Protein AF-A0A663M387-F1 (afdb_monomer)

Secondary structure (DSSP, 8-state):
-----PPPP---------------------------------------S-S-HHHHH-HHHHTT--HHHHHHHHHHHHTTTTTGGGS-S----SS-HHHHHHHHHHHHHHTT-----HHHHHHHHHHHHHHHHHHHHHHHHHHHHHH---TT-TT------HHHHHHHHHHHHHHHHHHHHHHHHHHHHHHHHHHHHHHHHHHHHHH--

Organism: Athene cunicularia (NCBI:txid194338)

Mean predicted aligned error: 20.26 Å

pLDDT: mean 74.88, std 24.18, range [28.59, 98.69]

InterPro domains:
  IPR007900 Transcription initiation factor TFIID component TAF4, C-terminal [PF05236] (56-193)
  IPR007900 Transcription initiation factor TFIID component TAF4, C-terminal [cd08045] (91-190)
  IPR009072 Histone-fold [G3DSA:1.10.20.10] (94-140)
  IPR009072 Histone-fold [SSF47113] (94-142)
  IPR045144 Transcription initiation factor TFIID component TAF4 [PTHR15138] (2-193)

Structure (mmCIF, N/CA/C/O backbone):
data_AF-A0A663M387-F1
#
_entry.id   AF-A0A663M387-F1
#
loop_
_atom_site.group_PDB
_atom_site.id
_atom_site.type_symbol
_atom_site.label_atom_id
_atom_site.label_alt_id
_atom_site.label_comp_id
_atom_site.label_asym_id
_atom_site.label_entity_id
_atom_site.label_seq_id
_atom_site.pdbx_PDB_ins_code
_atom_site.Cartn_x
_atom_site.Cartn_y
_atom_site.Cartn_z
_atom_site.occupancy
_atom_site.B_iso_or_equiv
_atom_site.auth_seq_id
_atom_site.auth_comp_id
_atom_site.auth_asym_id
_atom_site.auth_atom_id
_atom_site.pdbx_PDB_model_num
ATOM 1 N N . MET A 1 1 ? 19.744 -17.661 -41.061 1.00 42.41 1 MET A N 1
ATOM 2 C CA . MET A 1 1 ? 18.354 -18.179 -41.087 1.00 42.41 1 MET A CA 1
ATOM 3 C C . MET A 1 1 ? 18.436 -19.699 -41.156 1.00 42.41 1 MET A C 1
ATOM 5 O O . MET A 1 1 ? 19.283 -20.123 -41.936 1.00 42.41 1 MET A O 1
ATOM 9 N N . PRO A 1 2 ? 17.600 -20.528 -40.498 1.00 53.22 2 PRO A N 1
ATOM 10 C CA . PRO A 1 2 ? 16.625 -20.365 -39.394 1.00 53.22 2 PRO A CA 1
ATOM 11 C C . PRO A 1 2 ? 17.040 -21.290 -38.191 1.00 53.22 2 PRO A C 1
ATOM 13 O O . PRO A 1 2 ? 18.160 -21.779 -38.206 1.00 53.22 2 PRO A O 1
ATOM 16 N N . VAL A 1 3 ? 16.344 -21.523 -37.066 1.00 39.47 3 VAL A N 1
ATOM 17 C CA . VAL A 1 3 ? 14.963 -21.987 -36.824 1.00 39.47 3 VAL A CA 1
ATOM 18 C C . VAL A 1 3 ? 14.538 -21.603 -35.397 1.00 39.47 3 VAL A C 1
ATOM 20 O O . VAL A 1 3 ? 15.228 -21.911 -34.430 1.00 39.47 3 VAL A O 1
ATOM 23 N N . VAL A 1 4 ? 13.377 -20.956 -35.279 1.00 47.53 4 VAL A N 1
ATOM 24 C CA . VAL A 1 4 ? 12.631 -20.766 -34.027 1.00 47.53 4 VAL A CA 1
ATOM 25 C C . VAL A 1 4 ? 11.691 -21.958 -33.885 1.00 47.53 4 VAL A C 1
ATOM 27 O O . VAL A 1 4 ? 10.847 -22.171 -34.753 1.00 47.53 4 VAL A O 1
ATOM 30 N N . ILE A 1 5 ? 11.838 -22.740 -32.816 1.00 54.88 5 ILE A N 1
ATOM 31 C CA . ILE A 1 5 ? 10.903 -23.819 -32.489 1.00 54.88 5 ILE A CA 1
ATOM 32 C C . ILE A 1 5 ? 9.829 -23.240 -31.573 1.00 54.88 5 ILE A C 1
ATOM 34 O O . ILE A 1 5 ? 10.063 -22.948 -30.404 1.00 54.88 5 ILE A O 1
ATOM 38 N N . THR A 1 6 ? 8.644 -23.056 -32.140 1.00 45.03 6 THR A N 1
ATOM 39 C CA . THR A 1 6 ? 7.404 -22.776 -31.419 1.00 45.03 6 THR A CA 1
ATOM 40 C C . THR A 1 6 ? 6.903 -24.092 -30.821 1.00 45.03 6 THR A C 1
ATOM 42 O O . THR A 1 6 ? 6.674 -25.042 -31.565 1.00 45.03 6 THR A O 1
ATOM 45 N N . GLN A 1 7 ? 6.724 -24.175 -29.500 1.00 38.69 7 GLN A N 1
ATOM 46 C CA . GLN A 1 7 ? 5.959 -25.270 -28.896 1.00 38.69 7 GLN A CA 1
ATOM 47 C C . GLN A 1 7 ? 4.511 -24.837 -28.667 1.00 38.69 7 GLN A C 1
ATOM 49 O O . GLN A 1 7 ? 4.225 -23.774 -28.118 1.00 38.69 7 GLN A O 1
ATOM 54 N N . THR A 1 8 ? 3.606 -25.682 -29.153 1.00 37.62 8 THR A N 1
ATOM 55 C CA . THR A 1 8 ? 2.154 -25.519 -29.166 1.00 37.62 8 THR A CA 1
ATOM 56 C C . THR A 1 8 ? 1.530 -26.160 -27.927 1.00 37.62 8 THR A C 1
ATOM 58 O O . THR A 1 8 ? 1.825 -27.300 -27.577 1.00 37.62 8 THR A O 1
ATOM 61 N N . ILE A 1 9 ? 0.624 -25.415 -27.297 1.00 39.41 9 ILE A N 1
ATOM 62 C CA . ILE A 1 9 ? -0.251 -25.824 -26.194 1.00 39.41 9 ILE A CA 1
ATOM 63 C C . ILE A 1 9 ? -1.225 -26.913 -26.674 1.00 39.41 9 ILE A C 1
ATOM 65 O O . ILE A 1 9 ? -1.891 -26.742 -27.695 1.00 39.41 9 ILE A O 1
ATOM 69 N N . ARG A 1 10 ? -1.369 -28.003 -25.909 1.00 38.56 10 ARG A N 1
ATOM 70 C CA . ARG A 1 10 ? -2.414 -29.024 -26.101 1.00 38.56 10 ARG A CA 1
ATOM 71 C C . ARG A 1 10 ? -3.373 -29.031 -24.904 1.00 38.56 10 ARG A C 1
ATOM 73 O O . ARG A 1 10 ? -2.907 -29.250 -23.790 1.00 38.56 10 ARG A O 1
ATOM 80 N N . PRO A 1 11 ? -4.696 -28.887 -25.110 1.00 37.56 11 PRO A N 1
ATOM 81 C CA . PRO A 1 11 ? -5.695 -29.218 -24.107 1.00 37.56 11 PRO A CA 1
ATOM 82 C C . PRO A 1 11 ? -6.337 -30.586 -24.405 1.00 37.56 11 PRO A C 1
ATOM 84 O O . PRO A 1 11 ? -6.731 -30.887 -25.530 1.00 37.56 11 PRO A O 1
ATOM 87 N N . GLN A 1 12 ? -6.467 -31.412 -23.374 1.00 32.78 12 GLN A N 1
ATOM 88 C CA . GLN A 1 12 ? -7.441 -32.503 -23.246 1.00 32.78 12 GLN A CA 1
ATOM 89 C C . GLN A 1 12 ? -7.860 -32.482 -21.770 1.00 32.78 12 GLN A C 1
ATOM 91 O O . GLN A 1 12 ? -7.019 -32.242 -20.915 1.00 32.78 12 GLN A O 1
ATOM 96 N N . GLY A 1 13 ? -9.101 -32.662 -21.347 1.00 33.22 13 GLY A N 1
ATOM 97 C CA . GLY A 1 13 ? -10.292 -33.217 -21.969 1.00 33.22 13 GLY A CA 1
ATOM 98 C C . GLY A 1 13 ? -11.099 -33.810 -20.809 1.00 33.22 13 GLY A C 1
ATOM 99 O O . GLY A 1 13 ? -10.596 -34.637 -20.060 1.00 33.22 13 GLY A O 1
ATOM 100 N N . THR A 1 14 ? -12.306 -33.296 -20.620 1.00 34.38 14 THR A N 1
ATOM 101 C CA . THR A 1 14 ? -13.312 -33.599 -19.588 1.00 34.38 14 THR A CA 1
ATOM 102 C C . THR A 1 14 ? -13.844 -35.036 -19.619 1.00 34.38 14 THR A C 1
ATOM 104 O O . THR A 1 14 ? -14.132 -35.487 -20.717 1.00 34.38 14 THR A O 1
ATOM 107 N N . VAL A 1 15 ? -14.083 -35.658 -18.448 1.00 34.94 15 VAL A N 1
ATOM 108 C CA . VAL A 1 15 ? -15.218 -36.522 -17.979 1.00 34.94 15 VAL A CA 1
ATOM 109 C C . VAL A 1 15 ? -14.834 -36.915 -16.528 1.00 34.94 15 VAL A C 1
ATOM 111 O O . VAL A 1 15 ? -13.694 -37.290 -16.315 1.00 34.94 15 VAL A O 1
ATOM 114 N N . GLY A 1 16 ? -15.607 -36.882 -15.440 1.00 31.66 16 GLY A N 1
ATOM 115 C CA . GLY A 1 16 ? -17.023 -36.686 -15.147 1.00 31.66 16 GLY A CA 1
ATOM 116 C C . GLY A 1 16 ? -17.373 -37.541 -13.909 1.00 31.66 16 GLY A C 1
ATOM 117 O O . GLY A 1 16 ? -17.028 -38.717 -13.896 1.00 31.66 16 GLY A O 1
ATOM 118 N N . LYS A 1 17 ? -18.035 -36.953 -12.896 1.00 33.88 17 LYS A N 1
ATOM 119 C CA . LYS A 1 17 ? -19.123 -37.499 -12.036 1.00 33.88 17 LYS A CA 1
ATOM 120 C C . LYS A 1 17 ? -19.111 -36.914 -10.615 1.00 33.88 17 LYS A C 1
ATOM 122 O O . LYS A 1 17 ? -18.195 -37.134 -9.834 1.00 33.88 17 LYS A O 1
ATOM 127 N N . ALA A 1 18 ? -20.203 -36.219 -10.302 1.00 32.25 18 ALA A N 1
ATOM 128 C CA . ALA A 1 18 ? -20.657 -35.892 -8.954 1.00 32.25 18 ALA A CA 1
ATOM 129 C C . ALA A 1 18 ? -21.277 -37.123 -8.262 1.00 32.25 18 ALA A C 1
ATOM 131 O O . ALA A 1 18 ? -21.669 -38.080 -8.940 1.00 32.25 18 ALA A O 1
ATOM 132 N N . PRO A 1 19 ? -21.491 -37.038 -6.939 1.00 34.91 19 PRO A N 1
ATOM 133 C CA . PRO A 1 19 ? -22.840 -37.282 -6.443 1.00 34.91 19 PRO A CA 1
ATOM 134 C C . PRO A 1 19 ? -23.342 -36.195 -5.480 1.00 34.91 19 PRO A C 1
ATOM 136 O O . PRO A 1 19 ? -22.636 -35.697 -4.609 1.00 34.91 19 PRO A O 1
ATOM 139 N N . THR A 1 20 ? -24.620 -35.874 -5.662 1.00 30.42 20 THR A N 1
ATOM 140 C CA . THR A 1 20 ? -25.505 -35.109 -4.780 1.00 30.42 20 THR A CA 1
ATOM 141 C C . THR A 1 20 ? -26.137 -36.050 -3.756 1.00 30.42 20 THR A C 1
ATOM 143 O O . THR A 1 20 ? -26.698 -37.059 -4.174 1.00 30.42 20 THR A O 1
ATOM 146 N N . ILE A 1 21 ? -26.164 -35.686 -2.467 1.00 36.72 21 ILE A N 1
ATOM 147 C CA . ILE A 1 21 ? -27.218 -36.113 -1.525 1.00 36.72 21 ILE A CA 1
ATOM 148 C C . ILE A 1 21 ? -27.636 -34.916 -0.656 1.00 36.72 21 ILE A C 1
ATOM 150 O O . ILE A 1 21 ? -26.812 -34.127 -0.201 1.00 36.72 21 ILE A O 1
ATOM 154 N N . GLN A 1 22 ? -28.954 -34.776 -0.515 1.00 33.03 22 GLN A N 1
ATOM 155 C CA . GLN A 1 22 ? -29.708 -33.693 0.109 1.00 33.03 22 GLN A CA 1
ATOM 156 C C . GLN A 1 22 ? -29.829 -33.807 1.642 1.00 33.03 22 GLN A C 1
ATOM 158 O O . GLN A 1 22 ? -29.941 -34.896 2.187 1.00 33.03 22 GLN A O 1
ATOM 163 N N . ALA A 1 23 ? -29.917 -32.624 2.264 1.00 28.59 23 ALA A N 1
ATOM 164 C CA . ALA A 1 23 ? -30.838 -32.180 3.322 1.00 28.59 23 ALA A CA 1
ATOM 165 C C . ALA A 1 23 ? -31.109 -33.041 4.577 1.00 28.59 23 ALA A C 1
ATOM 167 O O . ALA A 1 23 ? -31.793 -34.052 4.497 1.00 28.59 23 ALA A O 1
ATOM 168 N N . SER A 1 24 ? -30.853 -32.449 5.757 1.00 31.20 24 SER A N 1
ATOM 169 C CA . SER A 1 24 ? -31.910 -32.189 6.760 1.00 31.20 24 SER A CA 1
ATOM 170 C C . SER A 1 24 ? -31.440 -31.338 7.960 1.00 31.20 24 SER A C 1
ATOM 172 O O . SER A 1 24 ? -30.545 -31.742 8.689 1.00 31.20 24 SER A O 1
ATOM 174 N N . LYS A 1 25 ? -32.137 -30.209 8.173 1.00 33.25 25 LYS A N 1
ATOM 175 C CA . LYS A 1 25 ? -32.661 -29.663 9.449 1.00 33.25 25 LYS A CA 1
ATOM 176 C C . LYS A 1 25 ? -31.715 -29.427 10.655 1.00 33.25 25 LYS A C 1
ATOM 178 O O . LYS A 1 25 ? -31.396 -30.341 11.401 1.00 33.25 25 LYS A O 1
ATOM 183 N N . SER A 1 26 ? -31.465 -28.145 10.948 1.00 31.70 26 SER A N 1
ATOM 184 C CA . SER A 1 26 ? -31.360 -27.565 12.313 1.00 31.70 26 SER A CA 1
ATOM 185 C C . SER A 1 26 ? -32.694 -27.766 13.083 1.00 31.70 26 SER A C 1
ATOM 187 O O . SER A 1 26 ? -33.690 -27.999 12.388 1.00 31.70 26 SER A O 1
ATOM 189 N N . PRO A 1 27 ? -32.824 -27.618 14.432 1.00 39.75 27 PRO A N 1
ATOM 190 C CA . PRO A 1 27 ? -32.103 -26.676 15.311 1.00 39.75 27 PRO A CA 1
ATOM 191 C C . PRO A 1 27 ? -31.836 -27.158 16.765 1.00 39.75 27 PRO A C 1
ATOM 193 O O . PRO A 1 27 ? -32.253 -28.235 17.171 1.00 39.75 27 PRO A O 1
ATOM 196 N N . GLY A 1 28 ? -31.251 -26.277 17.585 1.00 29.53 28 GLY A N 1
ATOM 197 C CA . GLY A 1 28 ? -31.638 -26.172 18.999 1.00 29.53 28 GLY A CA 1
ATOM 198 C C . GLY A 1 28 ? -30.520 -26.424 20.002 1.00 29.53 28 GLY A C 1
ATOM 199 O O . GLY A 1 28 ? -30.013 -27.533 20.121 1.00 29.53 28 GLY A O 1
ATOM 200 N N . GLY A 1 29 ? -30.155 -25.370 20.732 1.00 30.78 29 GLY A N 1
ATOM 201 C CA . GLY A 1 29 ? -29.210 -25.429 21.837 1.00 30.78 29 GLY A CA 1
ATOM 202 C C . GLY A 1 29 ? -29.745 -26.241 23.013 1.00 30.78 29 GLY A C 1
ATOM 203 O O . GLY A 1 29 ? -30.918 -26.152 23.371 1.00 30.78 29 GLY A O 1
ATOM 204 N N .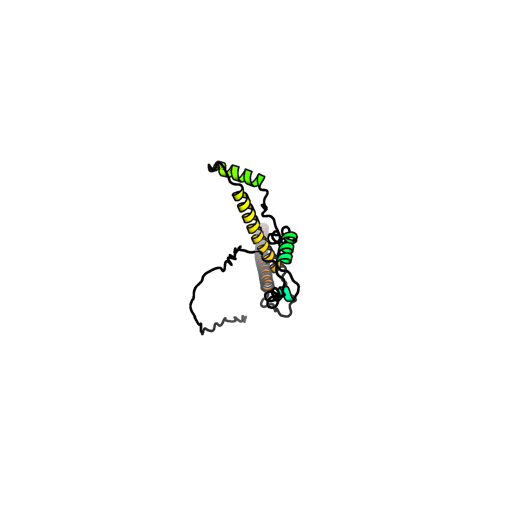 PHE A 1 30 ? -28.852 -26.991 23.646 1.00 29.95 30 PHE A N 1
ATOM 205 C CA . PHE A 1 30 ? -29.106 -27.587 24.947 1.00 29.95 30 PHE A CA 1
ATOM 206 C C . PHE A 1 30 ? -28.699 -26.584 26.025 1.00 29.95 30 PHE A C 1
ATOM 208 O O . PHE A 1 30 ? -27.552 -26.533 26.458 1.00 29.95 30 PHE A O 1
ATOM 215 N N . GLY A 1 31 ? -29.658 -25.755 26.437 1.00 32.16 31 GLY A N 1
ATOM 216 C CA . GLY A 1 31 ? -29.622 -25.168 27.768 1.00 32.16 31 GLY A CA 1
ATOM 217 C C . GLY A 1 31 ? -29.919 -26.276 28.772 1.00 32.16 31 GLY A C 1
ATOM 218 O O . GLY A 1 31 ? -31.021 -26.819 28.778 1.00 32.16 31 GLY A O 1
ATOM 219 N N . VAL A 1 32 ? -28.947 -26.632 29.608 1.00 29.95 32 VAL A N 1
ATOM 220 C CA . VAL A 1 32 ? -29.211 -27.473 30.777 1.00 29.95 32 VAL A CA 1
ATOM 221 C C . VAL A 1 32 ? -29.812 -26.564 31.847 1.00 29.95 32 VAL A C 1
ATOM 223 O O . VAL A 1 32 ? -29.107 -25.851 32.556 1.00 29.95 32 VAL A O 1
ATOM 226 N N . GLN A 1 33 ? -31.143 -26.550 31.923 1.00 32.94 33 GLN A N 1
ATOM 227 C CA . GLN A 1 33 ? -31.855 -26.089 33.108 1.00 32.94 33 GLN A CA 1
ATOM 228 C C . GLN A 1 33 ? -31.638 -27.120 34.217 1.00 32.94 33 GLN A C 1
ATOM 230 O O . GLN A 1 33 ? -32.188 -28.217 34.160 1.00 32.94 33 GLN A O 1
ATOM 235 N N . VAL A 1 34 ? -30.871 -26.764 35.246 1.00 29.95 34 VAL A N 1
ATOM 236 C CA . VAL A 1 34 ? -30.899 -27.497 36.515 1.00 29.95 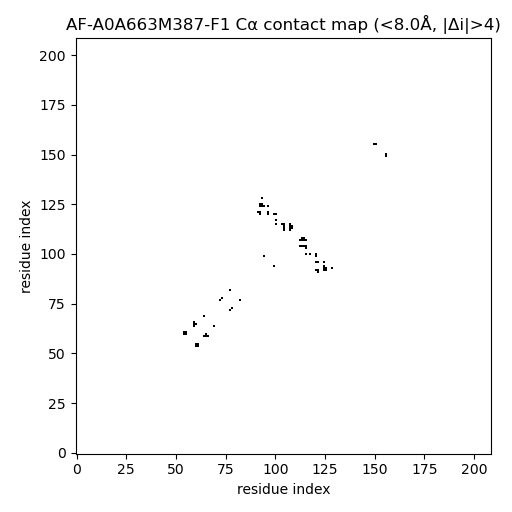34 VAL A CA 1
ATOM 237 C C . VAL A 1 34 ? -31.992 -26.866 37.367 1.00 29.95 34 VAL A C 1
ATOM 239 O O . VAL A 1 34 ? -31.828 -25.783 37.925 1.00 29.95 34 VAL A O 1
ATOM 242 N N . SER A 1 35 ? -33.141 -27.533 37.423 1.00 36.28 35 SER A N 1
ATOM 243 C CA . SER A 1 35 ? -34.176 -27.273 38.414 1.00 36.28 35 SER A CA 1
ATOM 244 C C . SER A 1 35 ? -34.272 -28.490 39.320 1.00 36.28 35 SER A C 1
ATOM 246 O O . SER A 1 35 ? -34.682 -29.557 38.877 1.00 36.28 35 SER A O 1
ATOM 248 N N . ALA A 1 36 ? -33.885 -28.327 40.583 1.00 29.70 36 ALA A N 1
ATOM 249 C CA . ALA A 1 36 ? -34.307 -29.200 41.669 1.00 29.70 36 ALA A CA 1
ATOM 250 C C . ALA A 1 36 ? -34.171 -28.442 42.993 1.00 29.70 36 ALA A C 1
ATOM 252 O O . ALA A 1 36 ? -33.169 -28.515 43.695 1.00 29.70 36 ALA A O 1
ATOM 253 N N . ASN A 1 37 ? -35.214 -27.683 43.322 1.00 38.03 37 ASN A N 1
ATOM 254 C CA . ASN A 1 37 ? -35.524 -27.340 44.698 1.00 38.03 37 ASN A CA 1
ATOM 255 C C . ASN A 1 37 ? -36.531 -28.387 45.193 1.00 38.03 37 ASN A C 1
ATOM 257 O O . ASN A 1 37 ? -37.685 -28.359 44.771 1.00 38.03 37 ASN A O 1
ATOM 261 N N . GLN A 1 38 ? -36.124 -29.285 46.090 1.00 38.16 38 GLN A N 1
ATOM 262 C CA . GLN A 1 38 ? -37.059 -29.936 47.008 1.00 38.16 38 GLN A CA 1
ATOM 263 C C . GLN A 1 38 ? -36.478 -29.952 48.416 1.00 38.16 38 GLN A C 1
ATOM 265 O O . GLN A 1 38 ? -35.635 -30.756 48.793 1.00 38.16 38 GLN A O 1
ATOM 270 N N . LYS A 1 39 ? -36.999 -29.017 49.202 1.00 41.56 39 LYS A N 1
ATOM 271 C CA . LYS A 1 39 ? -37.007 -29.034 50.653 1.00 41.56 39 LYS A CA 1
ATOM 272 C C . LYS A 1 39 ? -38.289 -29.745 51.084 1.00 41.56 39 LYS A C 1
ATOM 274 O O . LYS A 1 39 ? -39.365 -29.234 50.784 1.00 41.56 39 LYS A O 1
ATOM 279 N N . ASN A 1 40 ? -38.193 -30.855 51.818 1.00 34.81 40 ASN A N 1
ATOM 280 C CA . ASN A 1 40 ? -39.130 -31.156 52.906 1.00 34.81 40 ASN A CA 1
ATOM 281 C C . ASN A 1 40 ? -38.689 -32.341 53.783 1.00 34.81 40 ASN A C 1
ATOM 283 O O . ASN A 1 40 ? -38.662 -33.460 53.296 1.00 34.81 40 ASN A O 1
ATOM 287 N N . LYS A 1 41 ? -38.504 -32.018 55.080 1.00 38.75 41 LYS A N 1
ATOM 288 C CA . LYS A 1 41 ? -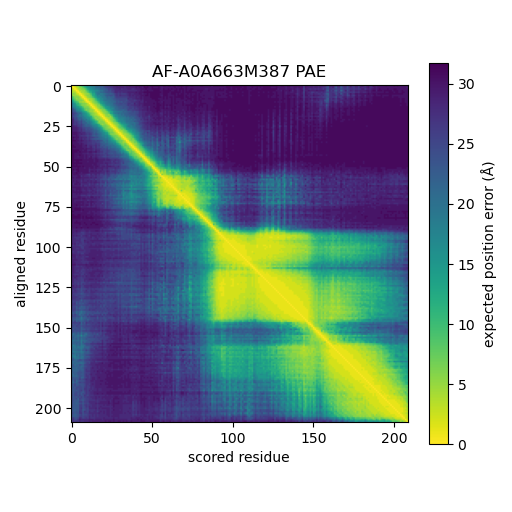38.863 -32.752 56.323 1.00 38.75 41 LYS A CA 1
ATOM 289 C C . LYS A 1 41 ? -38.282 -34.170 56.511 1.00 38.75 41 LYS A C 1
ATOM 291 O O . LYS A 1 41 ? -38.118 -34.908 55.567 1.00 38.75 41 LYS A O 1
ATOM 296 N N . LEU A 1 42 ? -37.973 -34.662 57.706 1.00 34.75 42 LEU A N 1
ATOM 297 C CA . LEU A 1 42 ? -38.323 -34.340 59.090 1.00 34.75 42 LEU A CA 1
ATOM 298 C C . LEU A 1 42 ? -37.222 -34.981 59.967 1.00 34.75 42 LEU A C 1
ATOM 300 O O . LEU A 1 42 ? -36.606 -35.956 59.549 1.00 34.75 42 LEU A O 1
ATOM 304 N N . ASN A 1 43 ? -36.996 -34.460 61.171 1.00 41.91 43 ASN A N 1
ATOM 305 C CA . ASN A 1 43 ? -36.179 -35.118 62.192 1.00 41.91 43 ASN A CA 1
ATOM 306 C C . ASN A 1 43 ? -36.793 -36.463 62.623 1.00 41.91 43 ASN A C 1
ATOM 308 O O . ASN A 1 43 ? -37.985 -36.492 62.924 1.00 41.91 43 ASN A O 1
ATOM 312 N N . ASP A 1 44 ? -35.963 -37.497 62.775 1.00 38.16 44 ASP A N 1
ATOM 313 C CA . ASP A 1 44 ? -36.191 -38.600 63.718 1.00 38.16 44 ASP A CA 1
ATOM 314 C C . ASP A 1 44 ? -34.825 -39.074 64.273 1.00 38.16 44 ASP A C 1
ATOM 316 O O . ASP A 1 44 ? -33.874 -39.197 63.490 1.00 38.16 44 ASP A O 1
ATOM 320 N N . PRO A 1 45 ? -34.653 -39.270 65.596 1.00 52.22 45 PRO A N 1
ATOM 321 C CA . PRO A 1 45 ? -33.396 -39.694 66.188 1.00 52.22 45 PRO A CA 1
ATOM 322 C C . PRO A 1 45 ? -33.405 -41.217 66.364 1.00 52.22 45 PRO A C 1
ATOM 324 O O . PRO A 1 45 ? -34.068 -41.752 67.246 1.00 52.22 45 PRO A O 1
ATOM 327 N N . GLY A 1 46 ? -32.642 -41.936 65.550 1.00 38.75 46 GLY A N 1
ATOM 328 C CA . GLY A 1 46 ? -32.537 -43.388 65.682 1.00 38.75 46 GLY A CA 1
ATOM 329 C C . GLY A 1 46 ? -31.485 -43.950 64.745 1.00 38.75 46 GLY A C 1
ATOM 330 O O . GLY A 1 46 ? -31.572 -43.767 63.538 1.00 38.75 46 GLY A O 1
ATOM 331 N N . GLY A 1 47 ? -30.453 -44.567 65.317 1.00 48.66 47 GLY A N 1
ATOM 332 C CA . GLY A 1 47 ? -29.273 -45.039 64.603 1.00 48.66 47 GLY A CA 1
ATOM 333 C C . GLY A 1 47 ? -29.520 -46.236 63.685 1.00 48.66 47 GLY A C 1
ATOM 334 O O . GLY A 1 47 ? -30.442 -47.021 63.890 1.00 48.66 47 GLY A O 1
ATOM 335 N N . GLY A 1 48 ? -28.613 -46.396 62.719 1.00 40.50 48 GLY A N 1
ATOM 336 C CA . GLY A 1 48 ? -28.468 -47.618 61.930 1.00 40.50 48 GLY A CA 1
ATOM 337 C C . GLY A 1 48 ? -28.185 -47.367 60.450 1.00 40.50 48 GLY A C 1
ATOM 338 O O . GLY A 1 48 ? -29.108 -47.276 59.661 1.00 40.50 48 GLY A O 1
ATOM 339 N N . SER A 1 49 ? -26.902 -47.265 60.093 1.00 54.62 49 SER A N 1
ATOM 340 C CA . SER A 1 49 ? -26.251 -47.963 58.964 1.00 54.62 49 SER A CA 1
ATOM 341 C C . SER A 1 49 ? -26.902 -48.039 57.561 1.00 54.62 49 SER A C 1
ATOM 343 O O . SER A 1 49 ? -26.576 -48.961 56.822 1.00 54.62 49 SER A O 1
ATOM 345 N N . PHE A 1 50 ? -27.770 -47.114 57.146 1.00 47.56 50 PHE A N 1
ATOM 346 C CA . PHE A 1 50 ? -28.355 -47.131 55.787 1.00 47.56 50 PHE A CA 1
ATOM 347 C C . PHE A 1 50 ? -28.197 -45.805 55.032 1.00 47.56 50 PHE A C 1
ATOM 349 O O . PHE A 1 50 ? -29.044 -45.430 54.230 1.00 47.56 50 PHE A O 1
ATOM 356 N N . ARG A 1 51 ? -27.112 -45.069 55.303 1.00 55.88 51 ARG A N 1
ATOM 357 C CA . ARG A 1 51 ? -26.729 -43.883 54.515 1.00 55.88 51 ARG A CA 1
ATOM 358 C C . ARG A 1 51 ? -25.678 -44.185 53.438 1.00 55.88 51 ARG A C 1
ATOM 360 O O . ARG A 1 51 ? -25.291 -43.266 52.736 1.00 55.88 51 ARG A O 1
ATOM 367 N N . ASP A 1 52 ? -25.275 -45.449 53.296 1.00 57.16 52 ASP A N 1
ATOM 368 C CA . ASP A 1 52 ? -24.193 -45.880 52.397 1.00 57.16 52 ASP A CA 1
ATOM 369 C C . ASP A 1 52 ? -24.675 -46.303 50.992 1.00 57.16 52 ASP A C 1
ATOM 371 O O . ASP A 1 52 ? -23.850 -46.625 50.141 1.00 57.16 52 ASP A O 1
ATOM 375 N N . ASP A 1 53 ? -25.986 -46.310 50.713 1.00 58.69 53 ASP A N 1
ATOM 376 C CA . ASP A 1 53 ? -26.496 -46.726 49.390 1.00 58.69 53 ASP A CA 1
ATOM 377 C C . ASP A 1 53 ? -26.300 -45.654 48.298 1.00 58.69 53 ASP A C 1
ATOM 379 O O . ASP A 1 53 ? -26.144 -46.004 47.125 1.00 58.69 53 ASP A O 1
ATOM 383 N N . ASP A 1 54 ? -26.252 -44.367 48.665 1.00 66.00 54 ASP A N 1
ATOM 384 C CA . ASP A 1 54 ? -25.962 -43.280 47.715 1.00 66.00 54 ASP A CA 1
ATOM 385 C C . ASP A 1 54 ? -24.455 -43.238 47.367 1.00 66.00 54 ASP A C 1
ATOM 387 O O . ASP A 1 54 ? -24.082 -43.060 46.209 1.00 66.00 54 ASP A O 1
ATOM 391 N N . ASP A 1 55 ? -23.575 -43.542 48.328 1.00 68.19 55 ASP A N 1
ATOM 392 C CA . ASP A 1 55 ? -22.117 -43.520 48.139 1.00 68.19 55 ASP A CA 1
ATOM 393 C C . ASP A 1 55 ? -21.553 -44.778 47.438 1.00 68.19 55 ASP A C 1
ATOM 395 O O . ASP A 1 55 ? -20.447 -44.736 46.896 1.00 68.19 55 ASP A O 1
ATOM 399 N N . ILE A 1 56 ? -22.299 -45.896 47.419 1.00 72.31 56 ILE A N 1
ATOM 400 C CA . ILE A 1 56 ? -21.909 -47.153 46.744 1.00 72.31 56 ILE A CA 1
ATOM 401 C C . ILE A 1 56 ? -21.990 -47.050 45.215 1.00 72.31 56 ILE A C 1
ATOM 403 O O . ILE A 1 56 ? -21.209 -47.693 44.508 1.00 72.31 56 ILE A O 1
ATOM 407 N N . ASN A 1 57 ? -22.923 -46.246 44.701 1.00 75.75 57 ASN A N 1
ATOM 408 C CA . ASN A 1 57 ? -23.102 -46.031 43.263 1.00 75.75 57 ASN A CA 1
ATOM 409 C C . ASN A 1 57 ? -22.377 -44.773 42.755 1.00 75.75 57 ASN A C 1
ATOM 411 O O . ASN A 1 57 ? -22.177 -44.628 41.545 1.00 75.75 57 ASN A O 1
ATOM 415 N N . ASP A 1 58 ? -21.928 -43.900 43.660 1.00 83.00 58 ASP A N 1
ATOM 416 C CA . ASP A 1 58 ? -21.216 -42.672 43.334 1.00 83.00 58 ASP A CA 1
ATOM 417 C C . ASP A 1 58 ? -19.698 -42.882 43.335 1.00 83.00 58 ASP A C 1
ATOM 419 O O . ASP A 1 58 ? -19.021 -42.932 44.362 1.00 83.00 58 ASP A O 1
ATOM 423 N N . VAL A 1 59 ? -19.118 -42.924 42.134 1.00 83.12 59 VAL A N 1
ATOM 424 C CA . VAL A 1 59 ? -17.661 -43.062 41.945 1.00 83.12 59 VAL A CA 1
ATOM 425 C C . VAL A 1 59 ? -16.886 -41.918 42.617 1.00 83.12 59 VAL A C 1
ATOM 427 O O . VAL A 1 59 ? -15.760 -42.122 43.069 1.00 83.12 59 VAL A O 1
ATOM 430 N N . ALA A 1 60 ? -17.484 -40.725 42.716 1.00 82.88 60 ALA A N 1
ATOM 431 C CA . ALA A 1 60 ? -16.891 -39.584 43.412 1.00 82.88 60 ALA A CA 1
ATOM 432 C C . ALA A 1 60 ? -16.795 -39.827 44.928 1.00 82.88 60 ALA A C 1
ATOM 434 O O . ALA A 1 60 ? -15.718 -39.640 45.496 1.00 82.88 60 ALA A O 1
ATOM 435 N N . SER A 1 61 ? -17.866 -40.326 45.555 1.00 79.94 61 SER A N 1
ATOM 436 C CA . SER A 1 61 ? -17.876 -40.706 46.972 1.00 79.94 61 SER A CA 1
ATOM 437 C C . SER A 1 61 ? -16.928 -41.874 47.255 1.00 79.94 61 SER A C 1
ATOM 439 O O . SER A 1 61 ? -16.154 -41.809 48.209 1.00 79.94 61 SER A O 1
ATOM 441 N N . MET A 1 62 ? -16.879 -42.889 46.380 1.00 81.44 62 MET A N 1
ATOM 442 C CA . MET A 1 62 ? -15.930 -44.010 46.491 1.00 81.44 62 MET A CA 1
ATOM 443 C C . MET A 1 62 ? -14.458 -43.558 46.396 1.00 81.44 62 MET A C 1
ATOM 445 O O . MET A 1 62 ? -13.585 -44.139 47.039 1.00 81.44 62 MET A O 1
ATOM 449 N N . ALA A 1 63 ? -14.172 -42.503 45.627 1.00 82.25 63 ALA A N 1
ATOM 450 C CA . ALA A 1 63 ? -12.852 -41.872 45.554 1.00 82.25 63 ALA A CA 1
ATOM 451 C C . ALA A 1 63 ? -12.568 -40.900 46.721 1.00 82.25 63 ALA A C 1
ATOM 453 O O . ALA A 1 63 ? -11.487 -40.311 46.775 1.00 82.25 63 ALA A O 1
ATOM 454 N N . GLY A 1 64 ? -13.521 -40.711 47.643 1.00 80.06 64 GLY A N 1
ATOM 455 C CA . GLY A 1 64 ? -13.425 -39.754 48.747 1.00 80.06 64 GLY A CA 1
ATOM 456 C C . GLY A 1 64 ? -13.490 -38.289 48.302 1.00 80.06 64 GLY A C 1
ATOM 457 O O . GLY A 1 64 ? -13.032 -37.406 49.026 1.00 80.06 64 GLY A O 1
ATOM 458 N N . VAL A 1 65 ? -14.019 -38.017 47.105 1.00 81.50 65 VAL A N 1
ATOM 459 C CA . VAL A 1 65 ? -14.118 -36.674 46.528 1.00 81.50 65 VAL A CA 1
ATOM 460 C C . VAL A 1 65 ? -15.496 -36.101 46.813 1.00 81.50 65 VAL A C 1
ATOM 462 O O . VAL A 1 65 ? -16.496 -36.498 46.218 1.00 81.50 65 VAL A O 1
ATOM 465 N N . ASN A 1 66 ? -15.545 -35.102 47.688 1.00 84.12 66 ASN A N 1
ATOM 466 C CA . ASN A 1 66 ? -16.774 -34.376 47.946 1.00 84.12 66 ASN A CA 1
ATOM 467 C C . ASN A 1 66 ? -16.985 -33.269 46.898 1.00 84.12 66 ASN A C 1
ATOM 469 O O . ASN A 1 66 ? -16.380 -32.199 46.969 1.00 84.12 66 ASN A O 1
ATOM 473 N N . LEU A 1 67 ? -17.885 -33.511 45.942 1.00 81.31 67 LEU A N 1
ATOM 474 C CA . LEU A 1 67 ? -18.211 -32.567 44.870 1.00 81.31 67 LEU A CA 1
ATOM 475 C C . LEU A 1 67 ? -18.748 -31.226 45.385 1.00 81.31 67 LEU A C 1
ATOM 477 O O . LEU A 1 67 ? -18.495 -30.201 44.760 1.00 81.31 67 LEU A O 1
ATOM 481 N N . ASN A 1 68 ? -19.467 -31.196 46.514 1.00 81.75 68 ASN A N 1
ATOM 482 C CA . ASN A 1 68 ? -19.983 -29.936 47.057 1.00 81.75 68 ASN A CA 1
ATOM 483 C C . ASN A 1 68 ? -18.850 -29.073 47.637 1.00 81.75 68 ASN A C 1
ATOM 485 O O . ASN A 1 68 ? -18.794 -27.873 47.371 1.00 81.75 68 ASN A O 1
ATOM 489 N N . GLU A 1 69 ? -17.893 -29.692 48.319 1.00 84.88 69 GLU A N 1
ATOM 490 C CA . GLU A 1 69 ? -16.725 -29.026 48.884 1.00 84.88 69 GLU A CA 1
ATOM 491 C C . GLU A 1 69 ? -15.758 -28.598 47.782 1.00 84.88 69 GLU A C 1
ATOM 493 O O . GLU A 1 69 ? -15.263 -27.474 47.797 1.00 84.88 69 GLU A O 1
ATOM 498 N N . GLU A 1 70 ? -15.542 -29.459 46.788 1.00 82.81 70 GLU A N 1
ATOM 499 C CA . GLU A 1 70 ? -14.702 -29.150 45.636 1.00 82.81 70 GLU A CA 1
ATOM 500 C C . GLU A 1 70 ? -15.332 -28.065 44.759 1.00 82.81 70 GLU A C 1
ATOM 502 O O . GLU A 1 70 ? -14.646 -27.138 44.346 1.00 82.81 70 GLU A O 1
ATOM 507 N N . SER A 1 71 ? -16.651 -28.084 44.549 1.00 78.06 71 SER A N 1
ATOM 508 C CA . SER A 1 71 ? -17.348 -27.005 43.839 1.00 78.06 71 SER A CA 1
ATOM 509 C C . SER A 1 71 ? -17.269 -25.677 44.596 1.00 78.06 71 SER A C 1
ATOM 511 O O . SER A 1 71 ? -17.031 -24.640 43.980 1.00 78.06 71 SER A O 1
ATOM 513 N N . ALA A 1 72 ? -17.372 -25.698 45.929 1.00 80.88 72 ALA A N 1
ATOM 514 C CA . ALA A 1 72 ? -17.199 -24.513 46.760 1.00 80.88 72 ALA A CA 1
ATOM 515 C C . ALA A 1 72 ? -15.748 -24.013 46.734 1.00 80.88 72 ALA A C 1
ATOM 517 O O . ALA A 1 72 ? -15.531 -22.806 46.648 1.00 80.88 72 ALA A O 1
ATOM 518 N N . ARG A 1 73 ? -14.755 -24.913 46.744 1.00 75.81 73 ARG A N 1
ATOM 519 C CA . ARG A 1 73 ? -13.336 -24.568 46.569 1.00 75.81 73 ARG A CA 1
ATOM 520 C C . ARG A 1 73 ? -13.063 -23.984 45.187 1.00 75.81 73 ARG A C 1
ATOM 522 O O . ARG A 1 73 ? -12.398 -22.958 45.090 1.00 75.81 73 ARG A O 1
ATOM 529 N N . ILE A 1 74 ? -13.632 -24.558 44.129 1.00 71.44 74 ILE A N 1
ATOM 530 C CA . ILE A 1 74 ? -13.529 -24.016 42.774 1.00 71.44 74 ILE A CA 1
ATOM 531 C C . ILE A 1 74 ? -14.161 -22.624 42.723 1.00 71.44 74 ILE A C 1
ATOM 533 O O . ILE A 1 74 ? -13.536 -21.706 42.206 1.00 71.44 74 ILE A O 1
ATOM 537 N N . MET A 1 75 ? -15.344 -22.420 43.303 1.00 69.44 75 MET A N 1
ATOM 538 C CA . MET A 1 75 ? -15.994 -21.108 43.315 1.00 69.44 75 MET A CA 1
ATOM 539 C C . MET A 1 75 ? -15.243 -20.080 44.173 1.00 69.44 75 MET A C 1
ATOM 541 O O . MET A 1 75 ? -15.103 -18.939 43.751 1.00 69.44 75 MET A O 1
ATOM 545 N N . ALA A 1 76 ? -14.725 -20.457 45.343 1.00 70.94 76 ALA A N 1
ATOM 546 C CA . ALA A 1 76 ? -14.038 -19.539 46.253 1.00 70.94 76 ALA A CA 1
ATOM 547 C C . ALA A 1 76 ? -12.608 -19.195 45.805 1.00 70.94 76 ALA A C 1
ATOM 549 O O . ALA A 1 76 ? -12.166 -18.065 45.989 1.00 70.94 76 ALA A O 1
ATOM 550 N N . THR A 1 77 ? -11.878 -20.147 45.217 1.00 63.62 77 THR A N 1
ATOM 551 C CA . THR A 1 77 ? -10.478 -19.962 44.799 1.00 63.62 77 THR A CA 1
ATOM 552 C C . THR A 1 77 ? -10.347 -19.536 43.332 1.00 63.62 77 THR A C 1
ATOM 554 O O . THR A 1 77 ? -9.372 -18.873 42.990 1.00 63.62 77 THR A O 1
ATOM 557 N N . ASN A 1 78 ? -11.327 -19.833 42.464 1.00 55.28 78 ASN A N 1
ATOM 558 C CA . ASN A 1 78 ? -11.279 -19.470 41.037 1.00 55.28 78 ASN A CA 1
ATOM 559 C C . ASN A 1 78 ? -12.212 -18.319 40.617 1.00 55.28 78 ASN A C 1
ATOM 561 O O . ASN A 1 78 ? -12.213 -17.968 39.433 1.00 55.28 78 ASN A O 1
ATOM 565 N N . SER A 1 79 ? -12.963 -17.703 41.543 1.00 55.72 79 SER A N 1
ATOM 566 C CA . SER A 1 79 ? -13.827 -16.541 41.248 1.00 55.72 79 SER A CA 1
ATOM 567 C C . SER A 1 79 ? -13.059 -15.369 40.624 1.00 55.72 79 SER A C 1
ATOM 569 O O . SER A 1 79 ? -13.599 -14.690 39.756 1.00 55.72 79 SER A O 1
ATOM 571 N N . ASP A 1 80 ? -11.794 -15.156 40.993 1.00 55.56 80 ASP A N 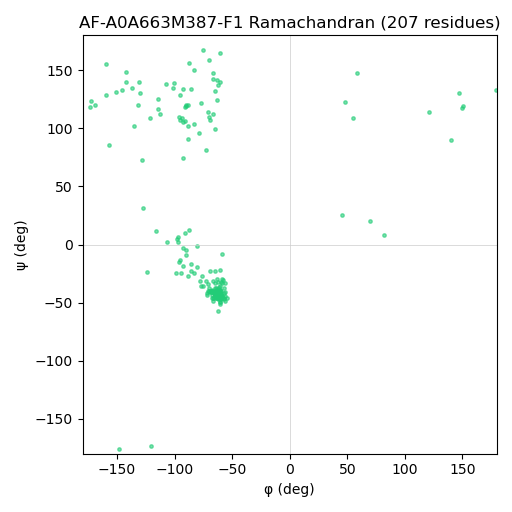1
ATOM 572 C CA . ASP A 1 80 ? -11.040 -14.001 40.488 1.00 55.56 80 ASP A CA 1
ATOM 573 C C . ASP A 1 80 ? -10.223 -14.290 39.217 1.00 55.56 80 ASP A C 1
ATOM 575 O O . ASP A 1 80 ? -9.863 -13.352 38.500 1.00 55.56 80 ASP A O 1
ATOM 579 N N . LEU A 1 81 ? -9.948 -15.563 38.892 1.00 54.75 81 LEU A N 1
ATOM 580 C CA . LEU A 1 81 ? -8.924 -15.906 37.891 1.00 54.75 81 LEU A CA 1
ATOM 581 C C . LEU A 1 81 ? -9.390 -16.768 36.705 1.00 54.75 81 LEU A C 1
ATOM 583 O O . LEU A 1 81 ? -8.764 -16.705 35.649 1.00 54.75 81 LEU A O 1
ATOM 587 N N . VAL A 1 82 ? -10.472 -17.550 36.814 1.00 55.97 82 VAL A N 1
ATOM 588 C CA . VAL A 1 82 ? -10.862 -18.492 35.733 1.00 55.97 82 VAL A CA 1
ATOM 589 C C . VAL A 1 82 ? -11.934 -17.928 34.785 1.00 55.97 82 VAL A C 1
ATOM 591 O O . VAL A 1 82 ? -12.082 -18.415 33.668 1.00 55.97 82 VAL A O 1
ATOM 594 N N . GLY A 1 83 ? -12.625 -16.844 35.153 1.00 53.59 83 GLY A N 1
ATOM 595 C CA . GLY A 1 83 ? -13.615 -16.179 34.283 1.00 53.59 83 GLY A CA 1
ATOM 596 C C . GLY A 1 83 ? -13.103 -14.939 33.540 1.00 53.59 83 GLY A C 1
ATOM 597 O O . GLY A 1 83 ? -13.617 -14.588 32.482 1.00 53.59 83 GLY A O 1
ATOM 598 N N . THR A 1 84 ? -12.073 -14.277 34.066 1.00 52.25 84 THR A N 1
ATOM 599 C CA . THR A 1 84 ? -11.494 -13.037 33.512 1.00 52.25 84 THR A CA 1
ATOM 600 C C . THR A 1 84 ? -10.443 -13.310 32.430 1.00 52.25 84 THR A C 1
ATOM 602 O O . THR A 1 84 ? -10.232 -12.486 31.542 1.00 52.25 84 THR A O 1
ATOM 605 N N . GLN A 1 85 ? -9.842 -14.503 32.429 1.00 46.81 85 GLN A N 1
ATOM 606 C CA . GLN A 1 85 ? -8.800 -14.917 31.483 1.00 46.81 85 GLN A CA 1
ATOM 607 C C . GLN A 1 85 ? -9.350 -15.540 30.179 1.00 46.81 85 GLN A C 1
ATOM 609 O O . GLN A 1 85 ? -8.588 -16.113 29.411 1.00 46.81 85 GLN A O 1
ATOM 614 N N . ILE A 1 86 ? -10.649 -15.441 29.873 1.00 53.25 86 ILE A N 1
ATOM 615 C CA . ILE A 1 86 ? -11.142 -15.717 28.501 1.00 53.25 86 ILE A CA 1
ATOM 616 C C . ILE A 1 86 ? -11.134 -14.432 27.651 1.00 53.25 86 ILE A C 1
ATOM 618 O O . ILE A 1 86 ? -11.273 -14.477 26.431 1.00 53.25 86 ILE A O 1
ATOM 622 N N . GLN A 1 87 ? -10.884 -13.278 28.281 1.00 54.97 87 GLN A N 1
ATOM 623 C CA . GLN A 1 87 ? -10.741 -11.985 27.619 1.00 54.97 87 GLN A CA 1
ATOM 624 C C . GLN A 1 87 ? -9.435 -11.319 28.076 1.00 54.97 87 GLN A C 1
ATOM 626 O O . GLN A 1 87 ? -9.408 -10.367 28.846 1.00 54.97 87 GLN A O 1
ATOM 631 N N . SER A 1 88 ? -8.315 -11.861 27.583 1.00 59.28 88 SER A N 1
ATOM 632 C CA . SER A 1 88 ? -6.932 -11.467 27.916 1.00 59.28 88 SER A CA 1
ATOM 633 C C . SER A 1 88 ? -6.578 -9.996 27.625 1.00 59.28 88 SER A C 1
ATOM 635 O O . SER A 1 88 ? -5.488 -9.546 27.983 1.00 59.28 88 SER A O 1
ATOM 637 N N . CYS A 1 89 ? -7.450 -9.239 26.961 1.00 57.94 89 CYS A N 1
ATOM 638 C CA . CYS A 1 89 ? -7.270 -7.817 26.703 1.00 57.94 89 CYS A CA 1
ATOM 639 C C . CYS A 1 89 ? -8.542 -7.080 27.116 1.00 57.94 89 CYS A C 1
ATOM 641 O O . CYS A 1 89 ? -9.638 -7.464 26.712 1.00 57.94 89 CYS A O 1
ATOM 643 N N . LYS A 1 90 ? -8.388 -6.007 27.895 1.00 68.25 90 LYS A N 1
ATOM 644 C CA . LYS A 1 90 ? -9.471 -5.045 28.112 1.00 68.25 90 LYS A CA 1
ATOM 645 C C . LYS A 1 90 ? -9.863 -4.443 26.761 1.00 68.25 90 LYS A C 1
ATOM 647 O O . LYS A 1 90 ? -8.982 -4.184 25.938 1.00 68.25 90 LYS A O 1
ATOM 652 N N . ASP A 1 91 ? -11.162 -4.253 26.542 1.00 75.94 91 ASP A N 1
ATOM 653 C CA . ASP A 1 91 ? -11.683 -3.589 25.346 1.00 75.94 91 ASP A CA 1
ATOM 654 C C . ASP A 1 91 ? -11.388 -2.088 25.436 1.00 75.94 91 ASP A C 1
ATOM 656 O O . ASP A 1 91 ? -12.183 -1.291 25.926 1.00 75.94 91 ASP A O 1
ATOM 660 N N . GLU A 1 92 ? -10.159 -1.733 25.073 1.00 86.19 92 GLU A N 1
ATOM 661 C CA . GLU A 1 92 ? -9.645 -0.372 25.127 1.00 86.19 92 GLU A CA 1
ATOM 662 C C . GLU A 1 92 ? -9.522 0.187 23.707 1.00 86.19 92 GLU A C 1
ATOM 664 O O . GLU A 1 92 ? -9.046 -0.505 22.795 1.00 86.19 92 GLU A O 1
ATOM 669 N N . PRO A 1 93 ? -9.900 1.455 23.486 1.00 89.75 93 PRO A N 1
ATOM 670 C CA . PRO A 1 93 ? -9.752 2.074 22.185 1.00 89.75 93 PRO A CA 1
ATOM 671 C C . PRO A 1 93 ? -8.265 2.153 21.800 1.00 89.75 93 PRO A C 1
ATOM 673 O O . PRO A 1 93 ? -7.450 2.759 22.487 1.00 89.75 93 PRO A O 1
ATOM 676 N N . PHE A 1 94 ? -7.929 1.597 20.635 1.00 93.81 94 PHE A N 1
ATOM 677 C CA . PHE A 1 94 ? -6.608 1.684 20.003 1.00 93.81 94 PHE A CA 1
ATOM 678 C C . PHE A 1 94 ? -6.113 3.128 19.754 1.00 93.81 94 PHE A C 1
ATOM 680 O O . PHE A 1 94 ? -4.937 3.437 19.933 1.00 93.81 94 PHE A O 1
ATOM 687 N N . LEU A 1 95 ? -6.998 4.018 19.304 1.00 95.25 95 LEU A N 1
ATOM 688 C CA . LEU A 1 95 ? -6.743 5.437 19.065 1.00 95.25 95 LEU A CA 1
ATOM 689 C C . LEU A 1 95 ? -6.977 6.276 20.327 1.00 95.25 95 LEU A C 1
ATOM 691 O O . LEU A 1 95 ? -7.796 5.944 21.179 1.00 95.25 95 LEU A O 1
ATOM 695 N N . ALA A 1 96 ? -6.335 7.447 20.386 1.00 95.12 96 ALA A N 1
ATOM 696 C CA . ALA A 1 96 ? -6.554 8.421 21.451 1.00 95.12 96 ALA A CA 1
ATOM 697 C C . ALA A 1 96 ? -7.994 8.977 21.415 1.00 95.12 96 ALA A C 1
ATOM 699 O O . ALA A 1 96 ? -8.307 9.880 20.634 1.00 95.12 96 ALA A O 1
ATOM 700 N N . ALA A 1 97 ? -8.860 8.443 22.281 1.00 92.50 97 ALA A N 1
ATOM 701 C CA . ALA A 1 97 ? -10.302 8.689 22.256 1.00 92.50 97 ALA A CA 1
ATOM 702 C C . ALA A 1 97 ? -10.677 10.175 22.398 1.00 92.50 97 ALA A C 1
ATOM 704 O O . ALA A 1 97 ? -11.482 10.676 21.620 1.00 92.50 97 ALA A O 1
ATOM 705 N N . ILE A 1 98 ? -10.057 10.908 23.330 1.00 94.19 98 ILE A N 1
ATOM 706 C CA . ILE A 1 98 ? -10.384 12.318 23.619 1.00 94.19 98 ILE A CA 1
ATOM 707 C C . ILE A 1 98 ? -10.131 13.251 22.415 1.00 94.19 98 ILE A C 1
ATOM 709 O O . ILE A 1 98 ? -11.061 13.936 21.978 1.00 94.19 98 ILE A O 1
ATOM 713 N N . PRO A 1 99 ? -8.913 13.322 21.837 1.00 95.81 99 PRO A N 1
ATOM 714 C CA . PRO A 1 99 ? -8.671 14.195 20.688 1.00 95.81 99 PRO A CA 1
ATOM 715 C C . PRO A 1 99 ? -9.438 13.743 19.440 1.00 95.81 99 PRO A C 1
ATOM 717 O O . PRO A 1 99 ? -9.849 14.591 18.645 1.00 95.81 99 PRO A O 1
ATOM 720 N N . LEU A 1 100 ? -9.659 12.435 19.274 1.00 95.69 100 LEU A N 1
ATOM 721 C CA . LEU A 1 100 ? -10.450 11.893 18.174 1.00 95.69 100 LEU A CA 1
ATOM 722 C C . LEU A 1 100 ? -11.922 12.308 18.289 1.00 95.69 100 LEU A C 1
ATOM 724 O O . LEU A 1 100 ? -12.471 12.841 17.327 1.00 95.69 100 LEU A O 1
ATOM 728 N N . HIS A 1 101 ? -12.530 12.150 19.468 1.00 96.06 101 HIS A N 1
ATOM 729 C CA . HIS A 1 101 ? -13.903 12.578 19.754 1.00 96.06 101 HIS A CA 1
ATOM 730 C C . HIS A 1 101 ? -14.083 14.074 19.501 1.00 96.06 101 HIS A C 1
ATOM 732 O O . HIS A 1 101 ? -14.984 14.455 18.758 1.00 96.06 101 HIS A O 1
ATOM 738 N N . LYS A 1 102 ? -13.159 14.918 19.988 1.00 95.69 102 LYS A N 1
ATOM 739 C CA . LYS A 1 102 ? -13.181 16.369 19.732 1.00 95.69 102 LYS A CA 1
ATOM 740 C C . LYS A 1 102 ? -13.198 16.694 18.236 1.00 95.69 102 LYS A C 1
ATOM 742 O O . LYS A 1 102 ? -13.965 17.553 17.805 1.00 95.69 102 LYS A O 1
ATOM 747 N N . ARG A 1 103 ? -12.365 16.018 17.436 1.00 95.62 103 ARG A N 1
ATOM 748 C CA . ARG A 1 103 ? -12.325 16.235 15.981 1.00 95.62 103 ARG A CA 1
ATOM 749 C C . ARG A 1 103 ? -13.577 15.733 15.278 1.00 95.62 103 ARG A C 1
ATOM 751 O O . ARG A 1 103 ? -14.069 16.406 14.376 1.00 95.62 103 ARG A O 1
ATOM 758 N N . ILE A 1 104 ? -14.095 14.578 15.686 1.00 95.62 104 ILE A N 1
ATOM 759 C CA . ILE A 1 104 ? -15.344 14.039 15.144 1.00 95.62 104 ILE A CA 1
ATOM 760 C C . ILE A 1 104 ? -16.496 14.999 15.448 1.00 95.62 104 ILE A C 1
ATOM 762 O O . ILE A 1 104 ? -17.227 15.352 14.530 1.00 95.62 104 ILE A O 1
ATOM 766 N N . LEU A 1 105 ? -16.605 15.493 16.682 1.00 96.06 105 LEU A N 1
ATOM 767 C CA . LEU A 1 105 ? -17.633 16.450 17.092 1.00 96.06 105 LEU A CA 1
ATOM 768 C C . LEU A 1 105 ? -17.542 17.766 16.303 1.00 96.06 105 LEU A C 1
ATOM 770 O O . LEU A 1 105 ? -18.558 18.292 15.857 1.00 96.06 105 LEU A O 1
ATOM 774 N N . GLU A 1 106 ? -16.333 18.288 16.075 1.00 95.62 106 GLU A N 1
ATOM 775 C CA . GLU A 1 106 ? -16.129 19.500 15.271 1.00 95.62 106 GLU A CA 1
ATOM 776 C C . GLU A 1 106 ? -16.609 19.326 13.820 1.00 95.62 106 GLU A C 1
ATOM 778 O O . GLU A 1 106 ? -17.212 20.237 13.249 1.00 95.62 106 GLU A O 1
ATOM 783 N N . MET A 1 107 ? -16.374 18.156 13.219 1.00 95.62 107 MET A N 1
ATOM 784 C CA . MET A 1 107 ? -16.877 17.831 11.880 1.00 95.62 107 MET A CA 1
ATOM 785 C C . MET A 1 107 ? -18.391 17.596 11.878 1.00 95.62 107 MET A C 1
ATOM 787 O O . MET A 1 107 ? -19.089 18.114 11.010 1.00 95.62 107 MET A O 1
ATOM 791 N N . ALA A 1 108 ? -18.904 16.866 12.866 1.00 95.19 108 ALA A N 1
ATOM 792 C CA . ALA A 1 108 ? -20.317 16.543 13.023 1.00 95.19 108 ALA A CA 1
ATOM 793 C C . ALA A 1 108 ? -21.166 17.815 13.200 1.00 95.19 108 ALA A C 1
ATOM 795 O O . ALA A 1 108 ? -22.205 17.965 12.555 1.00 95.19 108 ALA A O 1
ATOM 796 N N . LYS A 1 109 ? -20.661 18.798 13.956 1.00 95.88 109 LYS A N 1
ATOM 797 C CA . LYS A 1 109 ? -21.314 20.098 14.151 1.00 95.88 109 LYS A CA 1
ATOM 798 C C . LYS A 1 109 ? -21.504 20.870 12.845 1.00 95.88 109 LYS A C 1
ATOM 800 O O . LYS A 1 109 ? -22.532 21.519 12.670 1.00 95.88 109 LYS A O 1
ATOM 805 N N . LYS A 1 110 ? -20.556 20.775 11.902 1.00 95.19 110 LYS A N 1
ATOM 806 C CA . LYS A 1 110 ? -20.688 21.381 10.559 1.00 95.19 110 LYS A CA 1
ATOM 807 C C . LYS A 1 110 ? -21.818 20.745 9.743 1.00 95.19 110 LYS A C 1
ATOM 809 O O . LYS A 1 110 ? -22.337 21.386 8.838 1.00 95.19 110 LYS A O 1
ATOM 814 N N . LEU A 1 111 ? -22.199 19.514 10.078 1.00 94.88 111 LEU A N 1
ATOM 815 C CA . LEU A 1 111 ? -23.287 18.757 9.456 1.00 94.88 111 LEU A CA 1
ATOM 816 C C . LEU A 1 111 ? -24.607 18.853 10.244 1.00 94.88 111 LEU A C 1
ATOM 818 O O . LEU A 1 111 ? -25.563 18.162 9.910 1.00 94.88 111 LEU A O 1
ATOM 822 N N . GLY A 1 112 ? -24.673 19.689 11.288 1.00 94.56 112 GLY A N 1
ATOM 823 C CA . GLY A 1 112 ? -25.864 19.849 12.130 1.00 94.56 112 GLY A CA 1
ATOM 824 C C . GLY A 1 112 ? -26.037 18.781 13.217 1.00 94.56 112 GLY A C 1
ATOM 825 O O . GLY A 1 112 ? -27.066 18.768 13.886 1.00 94.56 112 GLY A O 1
ATOM 826 N N . ILE A 1 113 ? -25.048 17.908 13.428 1.00 94.56 113 ILE A N 1
ATOM 827 C CA . ILE A 1 113 ? -25.060 16.903 14.500 1.00 94.56 113 ILE A CA 1
ATOM 828 C C . ILE A 1 113 ? -24.459 17.531 15.762 1.00 94.56 113 ILE A C 1
ATOM 830 O O . ILE A 1 113 ? -23.311 17.977 15.764 1.00 94.56 113 ILE A O 1
ATOM 834 N N . THR A 1 114 ? -25.246 17.590 16.833 1.00 89.81 114 THR A N 1
ATOM 835 C CA . THR A 1 114 ? -24.898 18.302 18.072 1.00 89.81 114 THR A CA 1
ATOM 836 C C . THR A 1 114 ? -24.119 17.463 19.079 1.00 89.81 114 THR A C 1
ATOM 838 O O . THR A 1 114 ? -23.349 18.036 19.848 1.00 89.81 114 THR A O 1
ATOM 841 N N . ASP A 1 115 ? -24.287 16.141 19.067 1.00 92.94 115 ASP A N 1
ATOM 842 C CA . ASP A 1 115 ? -23.621 15.218 19.985 1.00 92.94 115 ASP A CA 1
ATOM 843 C C . ASP A 1 115 ? -23.229 13.915 19.278 1.00 92.94 115 ASP A C 1
ATOM 845 O O . ASP A 1 115 ? -23.887 13.479 18.331 1.00 92.94 115 ASP A O 1
ATOM 849 N N . VAL A 1 116 ? -22.132 13.307 19.729 1.00 93.62 116 VAL A N 1
ATOM 850 C CA . VAL A 1 116 ? -21.608 12.044 19.204 1.00 93.62 116 VAL A CA 1
ATOM 851 C C . VAL A 1 116 ? -21.300 11.129 20.390 1.00 93.62 116 VAL A C 1
ATOM 853 O O . VAL A 1 116 ? -20.448 11.482 21.208 1.00 93.62 116 VAL A O 1
ATOM 856 N N . PRO A 1 117 ? -21.931 9.945 20.492 1.00 94.06 117 PRO A N 1
ATOM 857 C CA . PRO A 1 117 ? -21.720 9.050 21.623 1.00 94.06 117 PRO A CA 1
ATOM 858 C C . PRO A 1 117 ? -20.291 8.492 21.638 1.00 94.06 117 PRO A C 1
ATOM 860 O O . PRO A 1 117 ? -19.684 8.251 20.591 1.00 94.06 117 PRO A O 1
ATOM 863 N N . ALA A 1 118 ? -19.761 8.245 22.839 1.00 91.56 118 ALA A N 1
ATOM 864 C CA . ALA A 1 118 ? -18.403 7.727 23.028 1.00 91.56 118 ALA A CA 1
ATOM 865 C C . ALA A 1 118 ? -18.184 6.369 22.334 1.00 91.56 118 ALA A C 1
ATOM 867 O O . ALA A 1 118 ? -17.111 6.125 21.784 1.00 91.56 118 ALA A O 1
ATOM 868 N N . GLU A 1 119 ? -19.223 5.532 22.271 1.00 93.12 119 GLU A N 1
ATOM 869 C CA . GLU A 1 119 ? -19.199 4.228 21.598 1.00 93.12 119 GLU A CA 1
ATOM 870 C C . GLU A 1 119 ? -18.807 4.331 20.121 1.00 93.12 119 GLU A C 1
ATOM 872 O O . GLU A 1 119 ? -18.047 3.503 19.629 1.00 93.12 119 GLU A O 1
ATOM 877 N N . VAL A 1 120 ? -19.245 5.376 19.407 1.00 94.25 120 VAL A N 1
ATOM 878 C CA . VAL A 1 120 ? -18.879 5.582 17.993 1.00 94.25 120 VAL A CA 1
ATOM 879 C C . VAL A 1 120 ? -17.371 5.769 17.845 1.00 94.25 120 VAL A C 1
ATOM 881 O O . VAL A 1 120 ? -16.769 5.256 16.903 1.00 94.25 120 VAL A O 1
ATOM 884 N N . VAL A 1 121 ? -16.739 6.467 18.787 1.00 94.62 121 VAL A N 1
ATOM 885 C CA . VAL A 1 121 ? -15.287 6.672 18.783 1.00 94.62 121 VAL A CA 1
ATOM 886 C C . VAL A 1 121 ? -14.559 5.365 19.058 1.00 94.62 121 VAL A C 1
ATOM 888 O O . VAL A 1 121 ? -13.588 5.061 18.364 1.00 94.62 121 VAL A O 1
ATOM 891 N N . THR A 1 122 ? -15.062 4.563 19.995 1.00 94.69 122 THR A N 1
ATOM 892 C CA . THR A 1 122 ? -14.561 3.211 20.268 1.00 94.69 122 THR A CA 1
ATOM 893 C C . THR A 1 122 ? -14.693 2.310 19.033 1.00 94.69 122 THR A C 1
ATOM 895 O O . THR A 1 122 ? -13.709 1.715 18.599 1.00 94.69 122 THR A O 1
ATOM 898 N N . PHE A 1 123 ? -15.843 2.303 18.352 1.00 95.25 123 PHE A N 1
ATOM 899 C CA . PHE A 1 123 ? -16.031 1.543 17.110 1.00 95.25 123 PHE A CA 1
ATOM 900 C C . PHE A 1 123 ? -15.074 1.972 15.997 1.00 95.25 123 PHE A C 1
ATOM 902 O O . PHE A 1 123 ? -14.449 1.124 15.359 1.00 95.25 123 PHE A O 1
ATOM 909 N N . ILE A 1 124 ? -14.916 3.278 15.768 1.00 96.31 124 ILE A N 1
ATOM 910 C CA . ILE A 1 124 ? -13.962 3.805 14.779 1.00 96.31 124 ILE A CA 1
ATOM 911 C C . ILE A 1 124 ? -12.535 3.379 15.135 1.00 96.31 124 ILE A C 1
ATOM 913 O O . ILE A 1 124 ? -11.749 3.028 14.252 1.00 96.31 124 ILE A O 1
ATOM 917 N N . SER A 1 125 ? -12.205 3.388 16.423 1.00 96.00 125 SER A N 1
ATOM 918 C CA . SER A 1 125 ? -10.913 2.968 16.946 1.00 96.00 125 SER A CA 1
ATOM 919 C C . SER A 1 125 ? -10.611 1.502 16.612 1.00 96.00 125 SER A C 1
ATOM 921 O O . SER A 1 125 ? -9.590 1.216 15.978 1.00 96.00 125 SER A O 1
ATOM 923 N N . HIS A 1 126 ? -11.539 0.586 16.906 1.00 95.69 126 HIS A N 1
ATOM 924 C CA . HIS A 1 126 ? -11.388 -0.835 16.572 1.00 95.69 126 HIS A CA 1
ATOM 925 C C . HIS A 1 126 ? -11.422 -1.100 15.067 1.00 95.69 126 HIS A C 1
ATOM 927 O O . HIS A 1 126 ? -10.621 -1.884 14.559 1.00 95.69 126 HIS A O 1
ATOM 933 N N . ALA A 1 127 ? -12.287 -0.414 14.318 1.00 97.19 127 ALA A N 1
ATOM 934 C CA . ALA A 1 127 ? -12.318 -0.524 12.862 1.00 97.19 127 ALA A CA 1
ATOM 935 C C . ALA A 1 127 ? -10.984 -0.081 12.241 1.00 97.19 127 ALA A C 1
ATOM 937 O O . ALA A 1 127 ? -10.475 -0.720 11.317 1.00 97.19 127 ALA A O 1
ATOM 938 N N . THR A 1 128 ? -10.377 0.979 12.782 1.00 97.50 128 THR A N 1
ATOM 939 C CA . THR A 1 128 ? -9.056 1.455 12.357 1.00 97.50 128 THR A CA 1
ATOM 940 C C . THR A 1 128 ? -7.974 0.438 12.696 1.00 97.50 128 THR A C 1
ATOM 942 O O . THR A 1 128 ? -7.166 0.109 11.829 1.00 97.50 128 THR A O 1
ATOM 945 N N . GLN A 1 129 ? -7.981 -0.110 13.913 1.00 96.50 129 GLN A N 1
ATOM 946 C CA . GLN A 1 129 ? -7.060 -1.171 14.321 1.00 96.50 129 GLN A CA 1
ATOM 947 C C . GLN A 1 129 ? -7.166 -2.397 13.403 1.00 96.50 129 GLN A C 1
ATOM 949 O O . GLN A 1 129 ? -6.147 -2.907 12.940 1.00 96.50 129 GLN A O 1
ATOM 954 N N . ASN A 1 130 ? -8.385 -2.841 13.084 1.00 96.88 130 ASN A N 1
ATOM 955 C CA . ASN A 1 130 ? -8.617 -3.968 12.184 1.00 96.88 130 ASN A CA 1
ATOM 956 C C . ASN A 1 130 ? -8.115 -3.672 10.763 1.00 96.88 130 ASN A C 1
ATOM 958 O O . ASN A 1 130 ? -7.414 -4.483 10.164 1.00 96.88 130 ASN A O 1
ATOM 962 N N . ARG A 1 131 ? -8.384 -2.469 10.243 1.00 98.19 131 ARG A N 1
ATOM 963 C CA . ARG A 1 131 ? -7.859 -2.038 8.941 1.00 98.19 131 ARG A CA 1
ATOM 964 C C . ARG A 1 131 ? -6.330 -2.035 8.918 1.00 98.19 131 ARG A C 1
ATOM 966 O O . ARG A 1 131 ? -5.742 -2.469 7.931 1.00 98.19 131 ARG A O 1
ATOM 973 N N . LEU A 1 132 ? -5.685 -1.556 9.982 1.00 98.38 132 LEU A N 1
ATOM 974 C CA . LEU A 1 132 ? -4.226 -1.574 10.104 1.00 98.38 132 LEU A CA 1
ATOM 975 C C . LEU A 1 132 ? -3.684 -3.002 10.167 1.00 98.38 132 LEU A C 1
ATOM 977 O O . LEU A 1 132 ? -2.710 -3.294 9.479 1.00 98.38 132 LEU A O 1
ATOM 981 N N . ARG A 1 133 ? -4.345 -3.902 10.903 1.00 98.00 133 ARG A N 1
ATOM 982 C CA . ARG A 1 133 ? -4.014 -5.332 10.918 1.00 98.00 133 ARG A CA 1
ATOM 983 C C . ARG A 1 133 ? -4.047 -5.921 9.505 1.00 98.00 133 ARG A C 1
ATOM 985 O O . ARG A 1 133 ? -3.053 -6.495 9.082 1.00 98.00 133 ARG A O 1
ATOM 992 N N . THR A 1 134 ? -5.109 -5.672 8.735 1.00 98.38 134 THR A N 1
ATOM 993 C CA . THR A 1 134 ? -5.205 -6.126 7.334 1.00 98.38 134 THR A CA 1
ATOM 994 C C . THR A 1 134 ? -4.083 -5.570 6.454 1.00 98.38 134 THR A C 1
ATOM 996 O O . THR A 1 134 ? -3.559 -6.261 5.582 1.00 98.38 134 THR A O 1
ATOM 999 N N . VAL A 1 135 ? -3.708 -4.300 6.637 1.00 98.69 135 VAL A N 1
ATOM 1000 C CA . VAL A 1 135 ? -2.593 -3.701 5.886 1.00 98.69 135 VAL A CA 1
ATOM 1001 C C . VAL A 1 135 ? -1.274 -4.377 6.254 1.00 98.69 135 VAL A C 1
ATOM 1003 O O . VAL A 1 135 ? -0.504 -4.710 5.357 1.00 98.69 135 VAL A O 1
ATOM 1006 N N . ILE A 1 136 ? -1.031 -4.621 7.542 1.00 98.56 136 ILE A N 1
ATOM 1007 C CA . ILE A 1 136 ? 0.171 -5.312 8.020 1.00 98.56 136 ILE A CA 1
ATOM 1008 C C . ILE A 1 136 ? 0.227 -6.738 7.468 1.00 98.56 136 ILE A C 1
ATOM 1010 O O . ILE A 1 136 ? 1.261 -7.126 6.941 1.00 98.56 136 ILE A O 1
ATOM 1014 N N . GLU A 1 137 ? -0.878 -7.486 7.488 1.0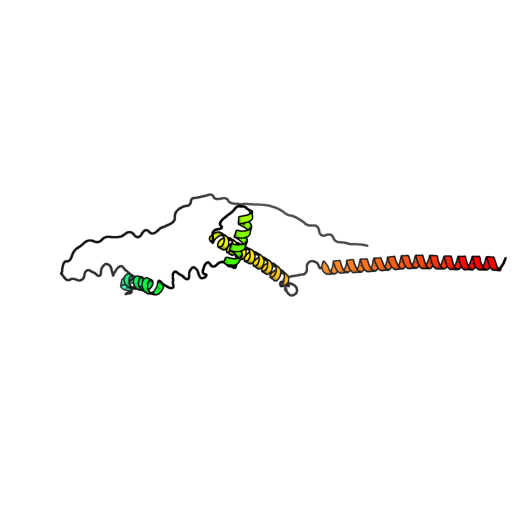0 98.25 137 GLU A N 1
ATOM 1015 C CA . GLU A 1 137 ? -0.965 -8.825 6.886 1.00 98.25 137 GLU A CA 1
ATOM 1016 C C . GLU A 1 137 ? -0.556 -8.808 5.405 1.00 98.25 137 GLU A C 1
ATOM 1018 O O . GLU A 1 137 ? 0.268 -9.613 4.972 1.00 98.25 137 GLU A O 1
ATOM 1023 N N . LYS A 1 138 ? -1.051 -7.835 4.628 1.00 98.38 138 LYS A N 1
ATOM 1024 C CA . LYS A 1 138 ? -0.658 -7.669 3.219 1.00 98.38 138 LYS A CA 1
ATOM 1025 C C . LYS A 1 138 ? 0.826 -7.334 3.058 1.00 98.38 138 LYS A C 1
ATOM 1027 O O . LYS A 1 138 ? 1.472 -7.854 2.152 1.00 98.38 138 LYS A O 1
ATOM 1032 N N . VAL A 1 139 ? 1.378 -6.481 3.919 1.00 98.38 139 VAL A N 1
ATOM 1033 C CA . VAL A 1 139 ? 2.814 -6.151 3.910 1.00 98.38 139 VAL A CA 1
ATOM 1034 C C . VAL A 1 139 ? 3.661 -7.375 4.259 1.00 98.38 139 VAL A C 1
ATOM 1036 O O . VAL A 1 139 ? 4.706 -7.579 3.640 1.00 98.38 139 VAL A O 1
ATOM 1039 N N . THR A 1 140 ? 3.205 -8.222 5.181 1.00 97.94 140 THR A N 1
ATOM 1040 C CA . THR A 1 140 ? 3.860 -9.494 5.507 1.00 97.94 140 THR A CA 1
ATOM 1041 C C . THR A 1 140 ? 3.912 -10.409 4.288 1.00 97.94 140 THR A C 1
ATOM 1043 O O . THR A 1 140 ? 4.990 -10.893 3.958 1.00 97.94 140 THR A O 1
ATOM 1046 N N . VAL A 1 141 ? 2.805 -10.561 3.552 1.00 97.56 141 VAL A N 1
ATOM 1047 C CA . VAL A 1 141 ? 2.772 -11.349 2.304 1.00 97.56 141 VAL A CA 1
ATOM 1048 C C . VAL A 1 141 ? 3.760 -10.799 1.269 1.00 97.56 141 VAL A C 1
ATOM 1050 O O . VAL A 1 141 ? 4.543 -11.553 0.694 1.00 97.56 141 VAL A O 1
ATOM 1053 N N . ILE A 1 142 ? 3.795 -9.477 1.064 1.00 97.19 142 ILE A N 1
ATOM 1054 C CA . ILE A 1 142 ? 4.762 -8.843 0.148 1.00 97.19 142 ILE A CA 1
ATOM 1055 C C . ILE A 1 142 ? 6.203 -9.111 0.602 1.00 97.19 142 ILE A C 1
ATOM 1057 O O . ILE A 1 142 ? 7.077 -9.379 -0.219 1.00 97.19 142 ILE A O 1
ATOM 1061 N N . THR A 1 143 ? 6.465 -9.030 1.905 1.00 96.62 143 THR A N 1
ATOM 1062 C CA . THR A 1 143 ? 7.801 -9.255 2.467 1.00 96.62 143 THR A CA 1
ATOM 1063 C C . THR A 1 143 ? 8.230 -10.708 2.300 1.00 96.62 143 THR A C 1
ATOM 1065 O O . THR A 1 143 ? 9.367 -10.954 1.906 1.00 96.62 143 THR A O 1
ATOM 1068 N N . GLN A 1 144 ? 7.315 -11.656 2.507 1.00 94.12 144 GLN A N 1
ATOM 1069 C CA . GLN A 1 144 ? 7.556 -13.075 2.272 1.00 94.12 144 GLN A CA 1
ATOM 1070 C C . GLN A 1 144 ? 7.909 -13.333 0.804 1.00 94.12 144 GLN A C 1
ATOM 1072 O O . GLN A 1 144 ? 8.972 -13.882 0.540 1.00 94.12 144 GLN A O 1
ATOM 1077 N N . HIS A 1 145 ? 7.124 -12.812 -0.147 1.00 92.62 145 HIS A N 1
ATOM 1078 C CA . HIS A 1 145 ? 7.443 -12.911 -1.578 1.00 92.62 145 HIS A CA 1
ATOM 1079 C C . HIS A 1 145 ? 8.799 -12.298 -1.959 1.00 92.62 145 HIS A C 1
ATOM 1081 O O . HIS A 1 145 ? 9.424 -12.741 -2.916 1.00 92.62 145 HIS A O 1
ATOM 1087 N N . ARG A 1 146 ? 9.260 -11.257 -1.251 1.00 91.69 146 ARG A N 1
ATOM 1088 C CA . ARG A 1 146 ? 10.579 -10.644 -1.494 1.00 91.69 146 ARG A CA 1
ATOM 1089 C C . ARG A 1 146 ? 11.733 -11.445 -0.902 1.00 91.69 146 ARG A C 1
ATOM 1091 O O . ARG A 1 146 ? 12.843 -11.347 -1.419 1.00 91.69 146 ARG A O 1
ATOM 1098 N N . MET A 1 147 ? 11.491 -12.137 0.206 1.00 88.75 147 MET A N 1
ATOM 1099 C CA . MET A 1 147 ? 12.490 -12.955 0.890 1.00 88.75 147 MET A CA 1
ATOM 1100 C C . MET A 1 147 ? 12.619 -14.340 0.258 1.00 88.75 147 MET A C 1
ATOM 1102 O O . MET A 1 147 ? 13.668 -14.967 0.365 1.00 88.75 147 MET A O 1
ATOM 1106 N N . GLU A 1 148 ? 11.568 -14.805 -0.412 1.00 80.88 148 GLU A N 1
ATOM 1107 C CA . GLU A 1 148 ? 11.549 -16.109 -1.049 1.00 80.88 148 GLU A CA 1
ATOM 1108 C C . GLU A 1 148 ? 12.539 -16.169 -2.224 1.00 80.88 148 GLU A C 1
ATOM 1110 O O . GLU A 1 148 ? 12.399 -15.481 -3.237 1.00 80.88 148 GLU A O 1
ATOM 1115 N N . SER A 1 149 ? 13.590 -16.973 -2.052 1.00 76.00 149 SER A N 1
ATOM 1116 C CA . SER A 1 149 ? 14.659 -17.176 -3.027 1.00 76.00 149 SER A CA 1
ATOM 1117 C C . SER A 1 149 ? 14.735 -18.653 -3.382 1.00 76.00 149 SER A C 1
ATOM 1119 O O . SER A 1 149 ? 15.204 -19.458 -2.588 1.00 76.00 149 SER A O 1
ATOM 1121 N N . TYR A 1 150 ? 14.324 -18.986 -4.602 1.00 73.62 150 TYR A N 1
ATOM 1122 C CA . TYR A 1 150 ? 14.347 -20.352 -5.141 1.00 73.62 150 TYR A CA 1
ATOM 1123 C C . TYR A 1 150 ? 15.648 -20.688 -5.885 1.00 73.62 150 TYR A C 1
ATOM 1125 O O . TYR A 1 150 ? 15.720 -21.681 -6.595 1.00 73.62 150 TYR A O 1
ATOM 1133 N N . LYS A 1 151 ? 16.667 -19.822 -5.802 1.00 70.69 151 LYS A N 1
ATOM 1134 C CA . LYS A 1 151 ? 17.896 -19.963 -6.602 1.00 70.69 151 LYS A CA 1
ATOM 1135 C C . LYS A 1 151 ? 18.766 -21.156 -6.206 1.00 70.69 151 LYS A C 1
ATOM 1137 O O . LYS A 1 151 ? 19.540 -21.604 -7.042 1.00 70.69 151 LYS A O 1
ATOM 1142 N N . ASP A 1 152 ? 18.626 -21.632 -4.971 1.00 67.88 152 ASP A N 1
ATOM 1143 C CA . ASP A 1 152 ? 19.453 -22.697 -4.390 1.00 67.88 152 ASP A CA 1
ATOM 1144 C C . ASP A 1 152 ? 18.628 -23.955 -4.052 1.00 67.88 152 ASP A C 1
ATOM 1146 O O . ASP A 1 152 ? 19.109 -24.836 -3.343 1.00 67.88 152 ASP A O 1
ATOM 1150 N N . ASP A 1 153 ? 17.376 -24.032 -4.515 1.00 78.00 153 ASP A N 1
ATOM 1151 C CA . ASP A 1 153 ? 16.487 -25.159 -4.228 1.00 78.00 153 ASP A CA 1
ATOM 1152 C C . ASP A 1 153 ? 16.618 -26.232 -5.320 1.00 78.00 153 ASP A C 1
ATOM 1154 O O . ASP A 1 153 ? 16.341 -25.982 -6.493 1.00 78.00 153 ASP A O 1
ATOM 1158 N N . GLU A 1 154 ? 17.054 -27.432 -4.927 1.00 79.19 154 GLU A N 1
ATOM 1159 C CA . GLU A 1 154 ? 17.353 -28.569 -5.813 1.00 79.19 154 GLU A CA 1
ATOM 1160 C C . GLU A 1 154 ? 16.131 -29.034 -6.625 1.00 79.19 154 GLU A C 1
ATOM 1162 O O . GLU A 1 154 ? 16.276 -29.634 -7.689 1.00 79.19 154 GLU A O 1
ATOM 1167 N N . TRP A 1 155 ? 14.919 -28.718 -6.160 1.00 82.19 155 TRP A N 1
ATOM 1168 C CA . TRP A 1 155 ? 13.667 -29.100 -6.817 1.00 82.19 155 TRP A CA 1
ATOM 1169 C C . TRP A 1 155 ? 13.152 -28.071 -7.833 1.00 82.19 155 TRP A C 1
ATOM 1171 O O . TRP A 1 155 ? 12.147 -28.331 -8.501 1.00 82.19 155 TRP A O 1
ATOM 1181 N N . TYR A 1 156 ? 13.806 -26.911 -7.964 1.00 78.94 156 TYR A N 1
ATOM 1182 C CA . TYR A 1 156 ? 13.368 -25.826 -8.843 1.00 78.94 156 TYR A CA 1
ATOM 1183 C C . TYR A 1 156 ? 14.358 -25.584 -9.984 1.00 78.94 156 TYR A C 1
ATOM 1185 O O . TYR A 1 156 ? 15.478 -25.126 -9.784 1.00 78.94 156 TYR A O 1
ATOM 1193 N N . GLU A 1 157 ? 13.902 -25.793 -11.220 1.00 81.38 157 GLU A N 1
ATOM 1194 C CA . GLU A 1 157 ? 14.650 -25.410 -12.418 1.00 81.38 157 GLU A CA 1
ATOM 1195 C C . GLU A 1 157 ? 14.117 -24.100 -13.013 1.00 81.38 157 GLU A C 1
ATOM 1197 O O . GLU A 1 157 ? 12.908 -23.858 -13.107 1.00 81.38 157 GLU A O 1
ATOM 1202 N N . GLN A 1 158 ? 15.029 -23.232 -13.457 1.00 81.62 158 GLN A N 1
ATOM 1203 C CA . GLN A 1 158 ? 14.656 -21.999 -14.142 1.00 81.62 158 GLN A CA 1
ATOM 1204 C C . GLN A 1 158 ? 14.058 -22.320 -15.520 1.00 81.62 158 GLN A C 1
ATOM 1206 O O . GLN A 1 158 ? 14.783 -22.624 -16.461 1.00 81.62 158 GLN A O 1
ATOM 1211 N N . ALA A 1 159 ? 12.739 -22.171 -15.670 1.00 84.06 159 ALA A N 1
ATOM 1212 C CA . ALA A 1 159 ? 12.065 -22.432 -16.945 1.00 84.06 159 ALA A CA 1
ATOM 1213 C C . ALA A 1 159 ? 12.510 -21.479 -18.077 1.00 84.06 159 ALA A C 1
ATOM 1215 O O . ALA A 1 159 ? 12.784 -21.917 -19.192 1.00 84.06 159 ALA A O 1
ATOM 1216 N N . THR A 1 160 ? 12.584 -20.166 -17.811 1.00 86.75 160 THR A N 1
ATOM 1217 C CA . THR A 1 160 ? 12.988 -19.150 -18.804 1.00 86.75 160 THR A CA 1
ATOM 1218 C C . THR A 1 160 ? 13.668 -17.944 -18.152 1.00 86.75 160 THR A C 1
ATOM 1220 O O . THR A 1 160 ? 13.107 -17.344 -17.233 1.00 86.75 160 THR A O 1
ATOM 1223 N N . ASP A 1 161 ? 14.824 -17.514 -18.669 1.00 88.56 161 ASP A N 1
ATOM 1224 C CA . ASP A 1 161 ? 15.515 -16.299 -18.209 1.00 88.56 161 ASP A CA 1
ATOM 1225 C C . ASP A 1 161 ? 15.130 -15.048 -19.022 1.00 88.56 161 ASP A C 1
ATOM 1227 O O . ASP A 1 161 ? 15.889 -14.530 -19.847 1.00 88.56 161 ASP A O 1
ATOM 1231 N N . VAL A 1 162 ? 13.923 -14.536 -18.773 1.00 93.56 162 VAL A N 1
ATOM 1232 C CA . VAL A 1 162 ? 13.392 -13.337 -19.450 1.00 93.56 162 VAL A CA 1
ATOM 1233 C C . VAL A 1 162 ? 14.224 -12.085 -19.136 1.00 93.56 162 VAL A C 1
ATOM 1235 O O . VAL A 1 162 ? 14.341 -11.188 -19.971 1.00 93.56 162 VAL A O 1
ATOM 1238 N N . ARG A 1 163 ? 14.852 -12.007 -17.952 1.00 91.56 163 ARG A N 1
ATOM 1239 C CA . ARG A 1 163 ? 15.665 -10.845 -17.560 1.00 91.56 163 ARG A CA 1
ATOM 1240 C C . ARG A 1 163 ? 16.922 -10.740 -18.422 1.00 91.56 163 ARG A C 1
ATOM 1242 O O . ARG A 1 163 ? 17.253 -9.637 -18.856 1.00 91.56 163 ARG A O 1
ATOM 1249 N N . SER A 1 164 ? 17.614 -11.849 -18.673 1.00 93.31 164 SER A N 1
ATOM 1250 C CA . SER A 1 164 ? 18.779 -11.851 -19.567 1.00 93.31 164 SER A CA 1
ATOM 1251 C C . SER A 1 164 ? 18.385 -11.635 -21.027 1.00 93.31 164 SER A C 1
ATOM 1253 O O . SER A 1 164 ? 19.066 -10.887 -21.725 1.00 93.31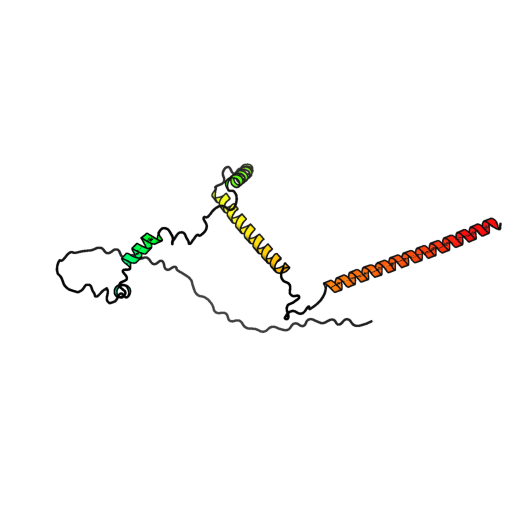 164 SER A O 1
ATOM 1255 N N . GLN A 1 165 ? 17.251 -12.188 -21.473 1.00 95.62 165 GLN A N 1
ATOM 1256 C CA . GLN A 1 165 ? 16.705 -11.897 -22.805 1.00 95.62 165 GLN A CA 1
ATOM 1257 C C . GLN A 1 165 ? 16.420 -10.397 -22.993 1.00 95.62 165 GLN A C 1
ATOM 1259 O O . GLN A 1 165 ? 16.802 -9.822 -24.009 1.00 95.62 165 GLN A O 1
ATOM 1264 N N . LEU A 1 166 ? 15.821 -9.730 -21.999 1.00 96.31 166 LEU A N 1
ATOM 1265 C CA . LEU A 1 166 ? 15.558 -8.290 -22.063 1.00 96.31 166 LEU A CA 1
ATOM 1266 C C . LEU A 1 166 ? 16.854 -7.466 -22.115 1.00 96.31 166 LEU A C 1
ATOM 1268 O O . LEU A 1 166 ? 16.957 -6.533 -22.907 1.00 96.31 166 LEU A O 1
ATOM 1272 N N . LYS A 1 167 ? 17.872 -7.848 -21.331 1.00 96.94 167 LYS A N 1
ATOM 1273 C CA . LYS A 1 167 ? 19.204 -7.222 -21.398 1.00 96.94 167 LYS A CA 1
ATOM 1274 C C . LYS A 1 167 ? 19.857 -7.389 -22.770 1.00 96.94 167 LYS A C 1
ATOM 1276 O O . LYS A 1 167 ? 20.532 -6.475 -23.232 1.00 96.94 167 LYS A O 1
ATOM 1281 N N . PHE A 1 168 ? 19.666 -8.536 -23.420 1.00 97.44 168 PHE A N 1
ATOM 1282 C CA . PHE A 1 168 ? 20.158 -8.758 -24.778 1.00 97.44 168 PHE A CA 1
ATOM 1283 C C . PHE A 1 168 ? 19.487 -7.812 -25.782 1.00 97.44 168 PHE A C 1
ATOM 1285 O O . PHE A 1 168 ? 20.179 -7.195 -26.588 1.00 97.44 168 PHE A O 1
ATOM 1292 N N . PHE A 1 169 ? 18.164 -7.630 -25.701 1.00 97.50 169 PHE A N 1
ATOM 1293 C CA . PHE A 1 169 ? 17.464 -6.657 -26.546 1.00 97.50 169 PHE A CA 1
ATOM 1294 C C . PHE A 1 169 ? 17.952 -5.225 -26.312 1.00 97.50 169 PHE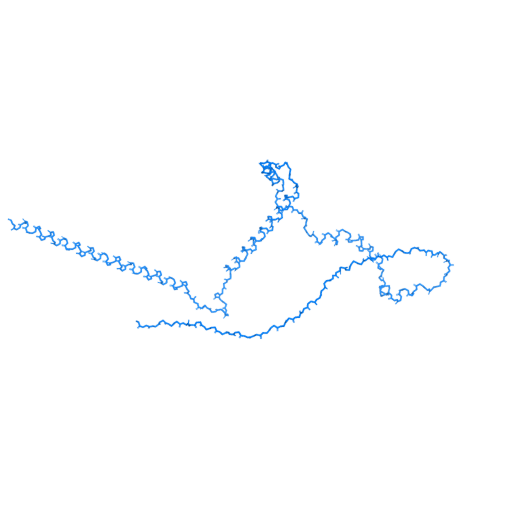 A C 1
ATOM 1296 O O . PHE A 1 169 ? 18.200 -4.508 -27.277 1.00 97.50 169 PHE A O 1
ATOM 1303 N N . GLU A 1 170 ? 18.177 -4.834 -25.058 1.00 96.94 170 GLU A N 1
ATOM 1304 C CA . GLU A 1 170 ? 18.736 -3.519 -24.726 1.00 96.94 170 GLU A CA 1
ATOM 1305 C C . GLU A 1 170 ? 20.143 -3.321 -25.328 1.00 96.94 170 GLU A C 1
ATOM 1307 O O . GLU A 1 170 ? 20.472 -2.251 -25.841 1.00 96.94 170 GLU A O 1
ATOM 1312 N N . GLN A 1 171 ? 20.989 -4.355 -25.308 1.00 97.25 171 GLN A N 1
ATOM 1313 C CA . GLN A 1 171 ? 22.309 -4.313 -25.949 1.00 97.25 171 GLN A CA 1
ATOM 1314 C C . GLN A 1 171 ? 22.209 -4.205 -27.472 1.00 97.25 171 GLN A C 1
ATOM 1316 O O . GLN A 1 171 ? 22.962 -3.448 -28.088 1.00 97.25 171 GLN A O 1
ATOM 1321 N N . LEU A 1 172 ? 21.278 -4.943 -28.074 1.00 97.94 172 LEU A N 1
ATOM 1322 C CA . LEU A 1 172 ? 21.051 -4.937 -29.513 1.00 97.94 172 LEU A CA 1
ATOM 1323 C C . LEU A 1 172 ? 20.553 -3.567 -29.990 1.00 97.94 172 LEU A C 1
ATOM 1325 O O . LEU A 1 172 ? 21.068 -3.044 -30.976 1.00 97.94 172 LEU A O 1
ATOM 1329 N N . GLU A 1 173 ? 19.640 -2.946 -29.245 1.00 97.19 173 GLU A N 1
ATOM 1330 C CA . GLU A 1 173 ? 19.162 -1.584 -29.502 1.00 97.19 173 GLU A CA 1
ATOM 1331 C C . GLU A 1 173 ? 20.306 -0.559 -29.439 1.00 97.19 173 GLU A C 1
ATOM 1333 O O . GLU A 1 173 ? 20.445 0.285 -30.330 1.00 97.19 173 GLU A O 1
ATOM 1338 N N . ARG A 1 174 ? 21.186 -0.659 -28.431 1.00 97.38 174 ARG A N 1
ATOM 1339 C CA . ARG A 1 174 ? 22.368 0.214 -28.318 1.00 97.38 174 ARG A CA 1
ATOM 1340 C C . ARG A 1 174 ? 23.308 0.070 -29.514 1.00 97.38 174 ARG A C 1
ATOM 1342 O O . ARG A 1 174 ? 23.809 1.076 -30.013 1.00 97.38 174 ARG A O 1
ATOM 1349 N N . LEU A 1 175 ? 23.542 -1.156 -29.979 1.00 97.50 175 LEU A N 1
ATOM 1350 C CA . LEU A 1 175 ? 24.417 -1.421 -31.122 1.00 97.50 175 LEU A CA 1
ATOM 1351 C C . LEU A 1 175 ? 23.796 -0.928 -32.435 1.00 97.50 175 LEU A C 1
ATOM 1353 O O . LEU A 1 175 ? 24.488 -0.342 -33.269 1.00 97.50 175 LEU A O 1
ATOM 1357 N N . GLU A 1 176 ? 22.486 -1.104 -32.613 1.00 96.81 176 GLU A N 1
ATOM 1358 C CA . GLU A 1 176 ? 21.781 -0.572 -33.778 1.00 96.81 176 GLU A CA 1
ATOM 1359 C C . GLU A 1 176 ? 21.848 0.958 -33.822 1.00 96.81 176 GLU A C 1
ATOM 1361 O O . GLU A 1 176 ? 22.094 1.526 -34.890 1.00 96.81 176 GLU A O 1
ATOM 1366 N N . LYS A 1 177 ? 21.691 1.619 -32.669 1.00 97.38 177 LYS A N 1
ATOM 1367 C CA . LYS A 1 177 ? 21.847 3.069 -32.553 1.00 97.38 177 LYS A CA 1
ATOM 1368 C C . LYS A 1 177 ? 23.256 3.518 -32.935 1.00 97.38 177 LYS A C 1
ATOM 1370 O O . LYS A 1 177 ? 23.388 4.375 -33.797 1.00 97.38 177 LYS A O 1
ATOM 1375 N N . GLN A 1 178 ? 24.297 2.887 -32.386 1.00 97.19 178 GLN A N 1
ATOM 1376 C CA . GLN A 1 178 ? 25.686 3.203 -32.748 1.00 97.19 178 GLN A CA 1
ATOM 1377 C C . GLN A 1 178 ? 25.939 3.067 -34.250 1.00 97.19 178 GLN A C 1
ATOM 1379 O O . GLN A 1 178 ? 26.597 3.912 -34.850 1.00 97.19 178 GLN A O 1
ATOM 1384 N N . ARG A 1 179 ? 25.387 2.025 -34.879 1.00 97.25 179 ARG A N 1
ATOM 1385 C CA . ARG A 1 179 ? 25.512 1.834 -36.325 1.00 97.25 179 ARG A CA 1
ATOM 1386 C C . ARG A 1 179 ? 24.821 2.952 -37.111 1.00 97.25 179 ARG A C 1
ATOM 1388 O O . ARG A 1 179 ? 25.366 3.383 -38.121 1.00 97.25 179 ARG A O 1
ATOM 1395 N N . LYS A 1 180 ? 23.637 3.403 -36.682 1.00 96.94 180 LYS A N 1
ATOM 1396 C CA . LYS A 1 180 ? 22.931 4.531 -37.318 1.00 96.94 180 LYS A CA 1
ATOM 1397 C C . LYS A 1 180 ? 23.711 5.833 -37.147 1.00 96.94 180 LYS A C 1
ATOM 1399 O O . LYS A 1 180 ? 23.940 6.512 -38.140 1.00 96.94 180 LYS A O 1
ATOM 1404 N N . ASP A 1 181 ? 24.195 6.112 -35.941 1.00 97.19 181 ASP A N 1
ATOM 1405 C CA . ASP A 1 181 ? 24.992 7.306 -35.644 1.00 97.19 181 ASP A CA 1
ATOM 1406 C C . ASP A 1 181 ? 26.285 7.337 -36.488 1.00 97.19 181 ASP A C 1
ATOM 1408 O O . ASP A 1 181 ? 26.649 8.377 -37.038 1.00 97.19 181 ASP A O 1
ATOM 1412 N N . GLU A 1 182 ? 26.957 6.191 -36.664 1.00 96.44 182 GLU A N 1
ATOM 1413 C CA . GLU A 1 182 ? 28.142 6.094 -37.528 1.00 96.44 182 GLU A CA 1
ATOM 1414 C C . GLU A 1 182 ? 27.788 6.278 -39.010 1.00 96.44 182 GLU A C 1
ATOM 1416 O O . GLU A 1 182 ? 28.486 6.988 -39.731 1.00 96.44 182 GLU A O 1
ATOM 1421 N N . GLN A 1 183 ? 26.670 5.711 -39.475 1.00 95.69 183 GLN A N 1
ATOM 1422 C CA . GLN A 1 183 ? 26.188 5.928 -40.843 1.00 95.69 183 GLN A CA 1
ATOM 1423 C C . GLN A 1 183 ? 25.871 7.405 -41.109 1.00 95.69 183 GLN A C 1
ATOM 1425 O O . GLN A 1 183 ? 26.254 7.940 -42.151 1.00 95.69 183 GLN A O 1
ATOM 1430 N N . GLU A 1 184 ? 25.211 8.084 -40.171 1.00 94.62 184 GLU A N 1
ATOM 1431 C CA . GLU A 1 184 ? 24.946 9.521 -40.259 1.00 94.62 184 GLU A CA 1
ATOM 1432 C C . GLU A 1 184 ? 26.253 10.323 -40.280 1.00 94.62 184 GLU A C 1
ATOM 1434 O O . GLU A 1 184 ? 26.440 11.193 -41.137 1.00 94.62 184 GLU A O 1
ATOM 1439 N N . ARG A 1 185 ? 27.207 9.982 -39.405 1.00 95.88 185 ARG A N 1
ATOM 1440 C CA . ARG A 1 185 ? 28.538 10.600 -39.364 1.00 95.88 185 ARG A CA 1
ATOM 1441 C C . ARG A 1 185 ? 29.303 10.418 -40.677 1.00 95.88 185 ARG A C 1
ATOM 1443 O O . ARG A 1 185 ? 29.908 11.378 -41.158 1.00 95.88 185 ARG A O 1
ATOM 1450 N N . GLU A 1 186 ? 29.272 9.233 -41.281 1.00 94.94 186 GLU A N 1
ATOM 1451 C CA . GLU A 1 186 ? 29.915 8.972 -42.572 1.00 94.94 186 GLU A CA 1
ATOM 1452 C C . GLU A 1 186 ? 29.299 9.797 -43.707 1.00 94.94 186 GLU A C 1
ATOM 1454 O O . GLU A 1 186 ? 30.027 10.326 -44.554 1.00 94.94 186 GLU A O 1
ATOM 1459 N N . ILE A 1 187 ? 27.967 9.917 -43.741 1.00 95.50 187 ILE A N 1
ATOM 1460 C CA . ILE A 1 187 ? 27.260 10.732 -44.739 1.00 95.50 187 ILE A CA 1
ATOM 1461 C C . ILE A 1 187 ? 27.673 12.200 -44.598 1.00 95.50 187 ILE A C 1
ATOM 1463 O O . ILE A 1 187 ? 28.040 12.832 -45.593 1.00 95.50 187 ILE A O 1
ATOM 1467 N N . LEU A 1 188 ? 27.691 12.722 -43.368 1.00 94.94 188 LEU A N 1
ATOM 1468 C CA . LEU A 1 188 ? 28.141 14.085 -43.080 1.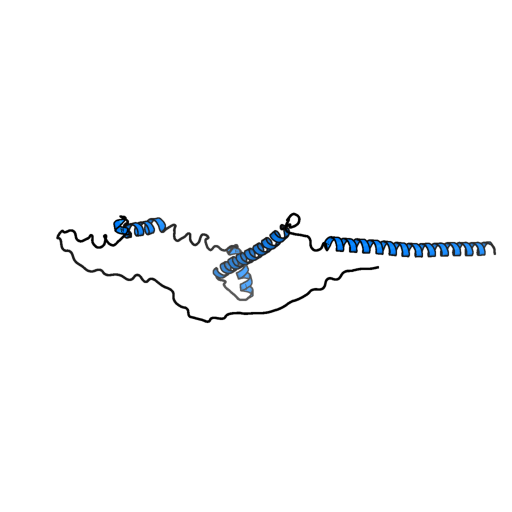00 94.94 188 LEU A CA 1
ATOM 1469 C C . LEU A 1 188 ? 29.602 14.302 -43.495 1.00 94.94 188 LEU A C 1
ATOM 1471 O O . LEU A 1 188 ? 29.922 15.312 -44.123 1.00 94.94 188 LEU A O 1
ATOM 1475 N N . LEU A 1 189 ? 30.489 13.344 -43.210 1.00 95.94 189 LEU A N 1
ATOM 1476 C CA . LEU A 1 189 ? 31.904 13.431 -43.576 1.00 95.94 189 LEU A CA 1
ATOM 1477 C C . LEU A 1 189 ? 32.109 13.422 -45.100 1.00 95.94 189 LEU A C 1
ATOM 1479 O O . LEU A 1 189 ? 32.913 14.200 -45.621 1.00 95.94 189 LEU A O 1
ATOM 1483 N N . LYS A 1 190 ? 31.372 12.577 -45.832 1.00 95.69 190 LYS A N 1
ATOM 1484 C CA . LYS A 1 190 ? 31.399 12.546 -47.304 1.00 95.69 190 LYS A CA 1
ATOM 1485 C C . LYS A 1 190 ? 30.906 13.864 -47.895 1.00 95.69 190 LYS A C 1
ATOM 1487 O O . LYS A 1 190 ? 31.577 14.411 -48.770 1.00 95.69 190 LYS A O 1
ATOM 1492 N N . ALA A 1 191 ? 29.790 14.396 -47.396 1.00 95.56 191 ALA A N 1
ATOM 1493 C CA . ALA A 1 191 ? 29.258 15.683 -47.834 1.00 95.56 191 ALA A CA 1
ATOM 1494 C C . ALA A 1 191 ? 30.261 16.821 -47.587 1.00 95.56 191 ALA A C 1
ATOM 1496 O O . ALA A 1 191 ? 30.557 17.586 -48.503 1.00 95.56 191 ALA A O 1
ATOM 1497 N N . ALA A 1 192 ? 30.867 16.883 -46.396 1.00 95.50 192 ALA A N 1
ATOM 1498 C CA . ALA A 1 192 ? 31.892 17.874 -46.075 1.00 95.50 192 ALA A CA 1
ATOM 1499 C C . ALA A 1 192 ? 33.110 17.776 -47.011 1.00 95.50 192 ALA A C 1
ATOM 1501 O O . ALA A 1 192 ? 33.584 18.795 -47.513 1.00 95.50 192 ALA A O 1
ATOM 1502 N N . LYS A 1 193 ? 33.588 16.558 -47.307 1.00 95.50 193 LYS A N 1
ATOM 1503 C CA . LYS A 1 193 ? 34.709 16.343 -48.235 1.00 95.50 193 LYS A CA 1
ATOM 1504 C C . LYS A 1 193 ? 34.394 16.855 -49.642 1.00 95.50 193 LYS A C 1
ATOM 1506 O O . LYS A 1 193 ? 35.241 17.507 -50.247 1.00 95.50 193 LYS A O 1
ATOM 1511 N N . VAL A 1 194 ? 33.189 16.590 -50.152 1.00 94.62 194 VAL A N 1
ATOM 1512 C CA . VAL A 1 194 ? 32.745 17.089 -51.465 1.00 94.62 194 VAL A CA 1
ATOM 1513 C C . VAL A 1 194 ? 32.668 18.615 -51.472 1.00 94.62 194 VAL A C 1
ATOM 1515 O O . VAL A 1 194 ? 33.187 19.238 -52.395 1.00 94.62 194 VAL A O 1
ATOM 1518 N N . SER A 1 195 ? 32.102 19.227 -50.430 1.00 92.88 195 SER A N 1
ATOM 1519 C CA . SER A 1 195 ? 32.024 20.687 -50.309 1.00 92.88 195 SER A CA 1
ATOM 1520 C C . SER A 1 195 ? 33.405 21.348 -50.296 1.00 92.88 195 SER A C 1
ATOM 1522 O O . SER A 1 195 ? 33.610 22.346 -50.982 1.00 92.88 195 SER A O 1
ATOM 1524 N N . VAL A 1 196 ? 34.377 20.780 -49.573 1.00 93.75 196 VAL A N 1
ATOM 1525 C CA . VAL A 1 196 ? 35.761 21.287 -49.551 1.00 93.75 196 VAL A CA 1
ATOM 1526 C C . VAL A 1 196 ? 36.423 21.163 -50.925 1.00 93.75 196 VAL A C 1
ATOM 1528 O O . VAL A 1 196 ? 37.075 22.105 -51.374 1.00 93.75 196 VAL A O 1
ATOM 1531 N N . LEU A 1 197 ? 36.233 20.037 -51.620 1.00 94.81 197 LEU A N 1
ATOM 1532 C CA . LEU A 1 197 ? 36.761 19.852 -52.975 1.00 94.81 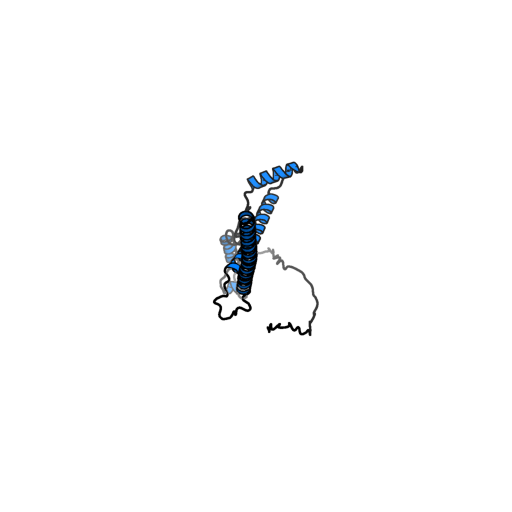197 LEU A CA 1
ATOM 1533 C C . LEU A 1 197 ? 36.146 20.848 -53.967 1.00 94.81 197 LEU A C 1
ATOM 1535 O O . LEU A 1 197 ? 36.879 21.441 -54.756 1.00 94.81 197 LEU A O 1
ATOM 1539 N N . LEU A 1 198 ? 34.831 21.076 -53.902 1.00 94.31 198 LEU A N 1
ATOM 1540 C CA . LEU A 1 198 ? 34.143 22.066 -54.735 1.00 94.31 198 LEU A CA 1
ATOM 1541 C C . LEU A 1 198 ? 34.643 23.488 -54.464 1.00 94.31 198 LEU A C 1
ATOM 1543 O O . LEU A 1 198 ? 34.927 24.219 -55.410 1.00 94.31 198 LEU A O 1
ATOM 1547 N N . LEU A 1 199 ? 34.804 23.870 -53.192 1.00 93.38 199 LEU A N 1
ATOM 1548 C CA . LEU A 1 199 ? 35.367 25.170 -52.815 1.00 93.38 199 LEU A CA 1
ATOM 1549 C C . LEU A 1 199 ? 36.801 25.336 -53.328 1.00 93.38 199 LEU A C 1
ATOM 1551 O O . LEU A 1 199 ? 37.131 26.382 -53.883 1.00 93.38 199 LEU A O 1
ATOM 1555 N N . SER A 1 200 ? 37.639 24.303 -53.197 1.00 90.69 200 SER A N 1
ATOM 1556 C CA . SER A 1 200 ? 39.012 24.329 -53.711 1.00 90.69 200 SER A CA 1
ATOM 1557 C C . SER A 1 200 ? 39.049 24.471 -55.233 1.00 90.69 200 SER A C 1
ATOM 1559 O O . SER A 1 200 ? 39.857 25.236 -55.755 1.00 90.69 200 SER A O 1
ATOM 1561 N N . PHE A 1 201 ? 38.174 23.760 -55.947 1.00 93.19 201 PHE A N 1
ATOM 1562 C CA . PHE A 1 201 ? 38.073 23.852 -57.402 1.00 93.19 201 PHE A CA 1
ATOM 1563 C C . PHE A 1 201 ? 37.612 25.245 -57.850 1.00 93.19 201 PHE A C 1
ATOM 1565 O O . PHE A 1 201 ? 38.210 25.838 -58.745 1.00 93.19 201 PHE A O 1
ATOM 1572 N N . PHE A 1 202 ? 36.600 25.807 -57.183 1.00 93.25 202 PHE A N 1
ATOM 1573 C CA . PHE A 1 202 ? 36.110 27.156 -57.465 1.00 93.25 202 PHE A CA 1
ATOM 1574 C C . PHE A 1 202 ? 37.178 28.229 -57.203 1.00 93.25 202 PHE A C 1
ATOM 1576 O O . PHE A 1 202 ? 37.368 29.129 -58.018 1.00 93.25 202 PHE A O 1
ATOM 1583 N N . PHE A 1 203 ? 37.936 28.105 -56.110 1.00 92.12 203 PHE A N 1
ATOM 1584 C CA . PHE A 1 203 ? 39.046 29.012 -55.804 1.00 92.12 203 PHE A CA 1
ATOM 1585 C C . PHE A 1 203 ? 40.176 28.929 -56.843 1.00 92.12 203 PHE A C 1
ATOM 1587 O O . PHE A 1 203 ? 40.766 29.946 -57.207 1.00 92.12 203 PHE A O 1
ATOM 1594 N N . GLN A 1 204 ? 40.467 27.731 -57.356 1.00 91.06 204 GLN A N 1
ATOM 1595 C CA . GLN A 1 204 ? 41.475 27.540 -58.399 1.00 91.06 204 GLN A CA 1
ATOM 1596 C C . GLN A 1 204 ? 41.032 28.098 -59.759 1.00 91.06 204 GLN A C 1
ATOM 1598 O O . GLN A 1 204 ? 41.876 28.617 -60.489 1.00 91.06 204 GLN A O 1
ATOM 1603 N N . LEU A 1 205 ? 39.735 28.034 -60.081 1.00 89.81 205 LEU A N 1
ATOM 1604 C CA . LEU A 1 205 ? 39.153 28.690 -61.257 1.00 89.81 205 LEU A CA 1
ATOM 1605 C C . LEU A 1 205 ? 39.232 30.217 -61.160 1.00 89.81 205 LEU A C 1
ATOM 1607 O O . LEU A 1 205 ? 39.616 30.857 -62.131 1.00 89.81 205 LEU A O 1
ATOM 1611 N N . LEU A 1 206 ? 38.924 30.791 -59.993 1.00 89.12 206 LEU A N 1
ATOM 1612 C CA . LEU A 1 206 ? 39.014 32.239 -59.769 1.00 89.12 206 LEU A CA 1
ATOM 1613 C C . LEU A 1 206 ? 40.447 32.780 -59.858 1.00 89.12 206 LEU A C 1
ATOM 1615 O O . LEU A 1 206 ? 40.625 33.910 -60.286 1.00 89.12 206 LEU A O 1
ATOM 1619 N N . ASN A 1 207 ? 41.457 32.000 -59.456 1.00 84.88 207 ASN A N 1
ATOM 1620 C CA . ASN A 1 207 ? 42.865 32.415 -59.528 1.00 84.88 207 ASN A CA 1
ATOM 1621 C C . ASN A 1 207 ? 43.540 32.140 -60.885 1.00 84.88 207 ASN A C 1
ATOM 1623 O O . ASN A 1 207 ? 44.620 32.668 -61.127 1.00 84.88 207 ASN A O 1
ATOM 1627 N N . ASN A 1 208 ? 42.967 31.281 -61.737 1.00 75.19 208 ASN A N 1
ATOM 1628 C CA . ASN A 1 208 ? 43.484 31.006 -63.091 1.00 75.19 208 ASN A CA 1
ATOM 1629 C C . ASN A 1 208 ? 42.755 31.795 -64.192 1.00 75.19 208 ASN A C 1
ATOM 1631 O O . ASN A 1 208 ? 43.030 31.565 -65.371 1.00 75.19 208 ASN A O 1
ATOM 1635 N N . SER A 1 209 ? 41.830 32.686 -63.827 1.00 60.69 209 SER A N 1
ATOM 1636 C CA . SER A 1 209 ? 41.142 33.600 -64.743 1.00 60.69 209 SER A CA 1
ATOM 1637 C C . SER A 1 209 ? 41.610 35.032 -64.541 1.00 60.69 209 SER A C 1
ATOM 1639 O O . SER A 1 209 ? 41.453 35.792 -65.520 1.00 60.69 209 SER A O 1
#

Solvent-accessible surface area (backbone atoms only — not comparable to full-atom values): 13658 Å² total; per-residue (Å²): 138,88,85,85,85,83,86,81,91,83,89,84,83,91,86,89,86,86,86,88,83,83,89,83,82,86,85,82,85,84,76,83,81,87,80,84,89,83,88,78,88,77,93,79,94,76,88,78,96,72,76,57,69,67,41,74,74,30,68,48,49,69,71,70,46,55,64,69,59,50,50,48,48,49,52,72,72,34,66,80,59,69,71,56,64,80,52,86,61,80,97,66,56,75,47,68,58,69,70,49,45,55,52,49,45,59,55,35,46,77,72,74,39,90,78,76,64,70,64,60,48,40,52,52,19,49,53,48,50,52,52,50,49,54,50,50,54,52,51,49,52,55,49,49,65,70,67,62,73,63,89,84,42,93,91,56,76,86,88,72,68,61,69,62,52,50,51,50,52,54,51,51,53,53,53,54,48,52,52,51,54,48,52,52,50,51,51,52,51,52,52,51,53,51,53,52,51,52,51,53,51,53,53,51,53,65,74,74,106

Sequence (209 aa):
MPVVITQTIRPQGTVGKAPTIQASKSPGGFGVQVSANQKNKLNDPGGGSFRDDDDINDVASMAGVNLNEESARIMATNSDLVGTQIQSCKDEPFLAAIPLHKRILEMAKKLGITDVPAEVVTFISHATQNRLRTVIEKVTVITQHRMESYKDDEWYEQATDVRSQLKFFEQLERLEKQRKDEQEREILLKAAKVSVLLLSFFFQLLNNS

Foldseek 3Di:
DDDDDDDDDDDDDDDDDDDDDDDDDDDDDDDPDDDDDDDDDDDDDDDDDDPCPVLVPDPCSVVVHDPVVVVVCCCVVCVVPPVCVVCVDDLDQQDDQVVQLVVVCVVCVVVVRNDDDSVVSSVVRVVVVVVVVVVVVVVVVVVCVVPDDCPPPPPDDDPDDVVVVVVVVVVVVVVVVVVVVVVVVVVVVVVVVVVVVVVVVVVVVVVVD

Nearest PDB structures (foldseek):
  7edx-assembly1_d  TM=7.179E-01  e=1.858E-09  Homo sapiens
  7eg9-assembly1_D  TM=7.957E-01  e=5.008E-07  Homo sapiens
  7eg7-assembly1_D  TM=7.317E-01  e=9.059E-07  Homo sapiens

Radius of gyration: 45.81 Å; Cα contacts (8 Å, |Δi|>4): 42; chains: 1; bounding box: 83×82×131 Å